Protein AF-B6BP03-F1 (afdb_monomer_lite)

pLDDT: mean 77.78, std 18.95, range [32.84, 97.81]

Foldseek 3Di:
DDDDDPCVDQDFDPCLVPDPLDDPVLRVVLSVQVVQQDPQAHQDQLVNVCVVVVHDSVVSVVSVVSCVVVQQKDKDFDADPPDPHTPTIGIHGRDDPPCPPPPDDDDDDDDDPDDPPDDDDDDDDDPLDDLVRVLVVCCVVFAQHWDFFQCLPVDRGFTWHQYPVRFIATPVVRDTDDPVSVVVVSVRVSVVVVD

Structure (mmCIF, N/CA/C/O backbone):
data_AF-B6BP03-F1
#
_entry.id   AF-B6BP03-F1
#
loop_
_atom_site.group_PDB
_atom_site.id
_atom_site.type_symbol
_atom_site.label_atom_id
_atom_site.label_alt_id
_atom_site.label_comp_id
_atom_site.label_asym_id
_atom_site.label_entity_id
_atom_site.label_seq_id
_atom_site.pdbx_PDB_ins_code
_atom_site.Cartn_x
_atom_site.Cartn_y
_atom_site.Cartn_z
_atom_site.occupancy
_atom_site.B_iso_or_equiv
_atom_site.auth_seq_id
_atom_site.auth_comp_id
_atom_site.auth_asym_id
_atom_site.auth_atom_id
_atom_site.pdbx_PDB_model_num
ATOM 1 N N . MET A 1 1 ? -22.910 -25.644 1.316 1.00 50.34 1 MET A N 1
ATOM 2 C CA . MET A 1 1 ? -23.662 -25.100 0.168 1.00 50.34 1 MET A CA 1
ATOM 3 C C . MET A 1 1 ? -22.965 -23.833 -0.288 1.00 50.34 1 MET A C 1
ATOM 5 O O . MET A 1 1 ? -22.984 -22.873 0.465 1.00 50.34 1 MET A O 1
ATOM 9 N N . ASP A 1 2 ? -22.317 -23.876 -1.451 1.00 50.56 2 ASP A N 1
ATOM 10 C CA . ASP A 1 2 ? -22.204 -22.764 -2.412 1.00 50.56 2 ASP A CA 1
ATOM 11 C C . ASP A 1 2 ? -21.674 -23.389 -3.719 1.00 50.56 2 ASP A C 1
ATOM 13 O O . ASP A 1 2 ? -20.527 -23.818 -3.781 1.00 50.56 2 ASP A O 1
ATOM 17 N N . LYS A 1 3 ? -22.570 -23.907 -4.569 1.00 55.28 3 LYS A N 1
ATOM 18 C CA . LYS A 1 3 ? -23.056 -23.248 -5.796 1.00 55.28 3 LYS A CA 1
ATOM 19 C C . LYS A 1 3 ? -21.905 -22.762 -6.681 1.00 55.28 3 LYS A C 1
ATOM 21 O O . LYS A 1 3 ? -21.480 -21.621 -6.580 1.00 55.28 3 LYS A O 1
ATOM 26 N N . ASP A 1 4 ? -21.427 -23.687 -7.512 1.00 60.91 4 ASP A N 1
ATOM 27 C CA . ASP A 1 4 ? -20.836 -23.480 -8.842 1.00 60.91 4 ASP A CA 1
ATOM 28 C C . ASP A 1 4 ? -20.083 -22.148 -9.047 1.00 60.91 4 ASP A C 1
ATOM 30 O O . ASP A 1 4 ? -20.422 -21.330 -9.902 1.00 60.91 4 ASP A O 1
ATOM 34 N N . ARG A 1 5 ? -19.062 -21.889 -8.218 1.00 54.56 5 ARG A N 1
ATOM 35 C CA . ARG A 1 5 ? -18.185 -20.726 -8.393 1.00 54.56 5 ARG A CA 1
ATOM 36 C C . ARG A 1 5 ? -17.141 -21.053 -9.454 1.00 54.56 5 ARG A C 1
ATOM 38 O O . ARG A 1 5 ? -16.160 -21.737 -9.165 1.00 54.56 5 ARG A O 1
ATOM 45 N N . ARG A 1 6 ? -17.316 -20.529 -10.667 1.00 61.09 6 ARG A N 1
ATOM 46 C CA . ARG A 1 6 ? -16.242 -20.506 -11.669 1.00 61.09 6 ARG A CA 1
ATOM 47 C C . ARG A 1 6 ? -15.220 -19.448 -11.250 1.00 61.09 6 ARG A C 1
ATOM 49 O O . ARG A 1 6 ? -15.406 -18.258 -11.479 1.00 61.09 6 ARG A O 1
ATOM 56 N N . PHE A 1 7 ? -14.170 -19.864 -10.544 1.00 60.69 7 PHE A N 1
ATOM 57 C CA . PHE A 1 7 ? -13.033 -18.997 -10.228 1.00 60.69 7 PHE A CA 1
ATOM 58 C C . PHE A 1 7 ? -12.182 -18.808 -11.490 1.00 60.69 7 PHE A C 1
ATOM 60 O O . PHE A 1 7 ? -11.273 -19.585 -11.757 1.00 60.69 7 PHE A O 1
ATOM 67 N N . GLU A 1 8 ? -12.497 -17.783 -12.278 1.00 69.56 8 GLU A N 1
ATOM 68 C CA . GLU A 1 8 ? -11.871 -17.524 -13.586 1.00 69.56 8 GLU A CA 1
ATOM 69 C C . GLU A 1 8 ? -10.552 -16.726 -13.496 1.00 69.56 8 GLU A C 1
ATOM 71 O O . GLU A 1 8 ? -9.884 -16.502 -14.503 1.00 69.56 8 GLU A O 1
ATOM 76 N N . GLY A 1 9 ? -10.127 -16.343 -12.286 1.00 76.38 9 GLY A N 1
ATOM 77 C CA . GLY A 1 9 ? -8.817 -15.742 -12.027 1.00 76.38 9 GLY A CA 1
ATOM 78 C C . GLY A 1 9 ? -8.839 -14.663 -10.945 1.00 76.38 9 GLY A C 1
ATOM 79 O O . GLY A 1 9 ? -9.894 -14.213 -10.504 1.00 76.38 9 GLY A O 1
ATOM 80 N N . ILE A 1 10 ? -7.646 -14.242 -10.516 1.00 81.88 10 ILE A N 1
ATOM 81 C CA . ILE A 1 10 ? -7.451 -13.110 -9.602 1.00 81.88 10 ILE A CA 1
ATOM 82 C C . ILE A 1 10 ? -6.811 -11.977 -10.400 1.00 81.88 10 ILE A C 1
ATOM 84 O O . ILE A 1 10 ? -5.702 -12.126 -10.913 1.00 81.88 10 ILE A O 1
ATOM 88 N N . TRP A 1 11 ? -7.495 -10.837 -10.494 1.00 83.38 11 TRP A N 1
ATOM 89 C CA . TRP A 1 11 ? -6.925 -9.646 -11.117 1.00 83.38 11 TRP A CA 1
ATOM 90 C C . TRP A 1 11 ? -5.987 -8.933 -10.138 1.00 83.38 11 TRP A C 1
ATOM 92 O O . TRP A 1 11 ? -6.405 -8.496 -9.064 1.00 83.38 11 TRP A O 1
ATOM 102 N N . ILE A 1 12 ? -4.713 -8.809 -10.516 1.00 87.38 12 ILE A N 1
ATOM 103 C CA . ILE A 1 12 ? -3.680 -8.127 -9.730 1.00 87.38 12 ILE A CA 1
ATOM 104 C C . ILE A 1 12 ? -3.097 -6.996 -10.584 1.00 87.38 12 ILE A C 1
ATOM 106 O O . ILE A 1 12 ? -2.639 -7.271 -11.695 1.00 87.38 12 ILE A O 1
ATOM 110 N N . PRO A 1 13 ? -3.073 -5.737 -10.101 1.00 84.75 13 PRO A N 1
ATOM 111 C CA . PRO A 1 13 ? -2.452 -4.642 -10.839 1.00 84.75 13 PRO A CA 1
ATOM 112 C C . PRO A 1 13 ? -0.989 -4.950 -11.173 1.00 84.75 13 PRO A C 1
ATOM 114 O O . PRO A 1 13 ? -0.258 -5.478 -10.329 1.00 84.75 13 PRO A O 1
ATOM 117 N N . LYS A 1 14 ? -0.545 -4.578 -12.378 1.00 85.94 14 LYS A N 1
ATOM 118 C CA . LYS A 1 14 ? 0.815 -4.840 -12.876 1.00 85.94 14 LYS A CA 1
ATOM 119 C C . LYS A 1 14 ? 1.887 -4.346 -11.906 1.00 85.94 14 LYS A C 1
ATOM 121 O O . LYS A 1 14 ? 2.870 -5.039 -11.670 1.00 85.94 14 LYS A O 1
ATOM 126 N N . GLU A 1 15 ? 1.690 -3.170 -11.327 1.00 85.44 15 GLU A N 1
ATOM 127 C CA . GLU A 1 15 ? 2.637 -2.541 -10.410 1.00 85.44 15 GLU A CA 1
ATOM 128 C C . GLU A 1 15 ? 2.772 -3.332 -9.106 1.00 85.44 15 GLU A C 1
ATOM 130 O O . GLU A 1 15 ? 3.860 -3.425 -8.550 1.00 85.44 15 GLU A O 1
ATOM 135 N N . ILE A 1 16 ? 1.683 -3.949 -8.640 1.00 90.44 16 ILE A N 1
ATOM 136 C CA . ILE A 1 16 ? 1.697 -4.838 -7.475 1.00 90.44 16 ILE A CA 1
ATOM 137 C C . ILE A 1 16 ? 2.363 -6.160 -7.845 1.00 90.44 16 ILE A C 1
ATOM 139 O O . ILE A 1 16 ? 3.226 -6.642 -7.114 1.00 90.44 16 ILE A O 1
ATOM 14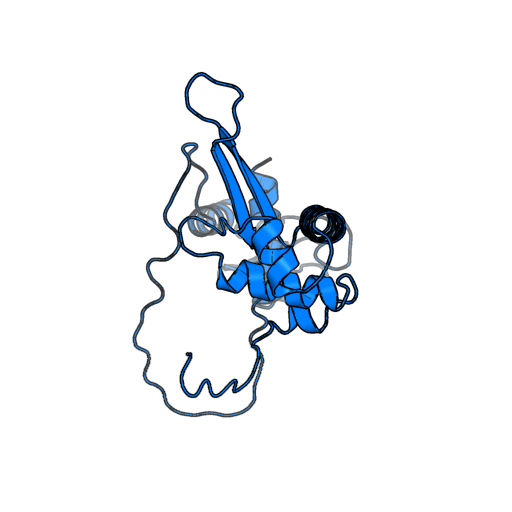3 N N . TRP A 1 17 ? 1.993 -6.736 -8.991 1.00 92.12 17 TRP A N 1
ATOM 144 C CA . TRP A 1 17 ? 2.516 -8.019 -9.450 1.00 92.12 17 TRP A CA 1
ATOM 145 C C . TRP A 1 17 ? 4.032 -7.987 -9.664 1.00 92.12 17 TRP A C 1
ATOM 147 O O . TRP A 1 17 ? 4.741 -8.877 -9.196 1.00 92.12 17 TRP A O 1
ATOM 157 N N . LEU A 1 18 ? 4.534 -6.931 -10.303 1.00 87.81 18 LEU A N 1
ATOM 158 C CA . LEU A 1 18 ? 5.950 -6.755 -10.630 1.00 87.81 18 LEU A CA 1
ATOM 159 C C . LEU A 1 18 ? 6.762 -6.073 -9.520 1.00 87.81 18 LEU A C 1
ATOM 161 O O . LEU A 1 18 ? 7.973 -5.939 -9.662 1.00 87.81 18 LEU A O 1
ATOM 165 N N . SER A 1 19 ? 6.135 -5.644 -8.419 1.00 88.19 19 SER A N 1
ATOM 166 C CA . SER A 1 19 ? 6.867 -5.025 -7.310 1.00 88.19 19 SER A CA 1
ATOM 167 C C . SER A 1 19 ? 7.851 -6.016 -6.683 1.00 88.19 19 SER A C 1
ATOM 169 O O . SER A 1 19 ? 7.461 -7.107 -6.254 1.00 88.19 19 SER A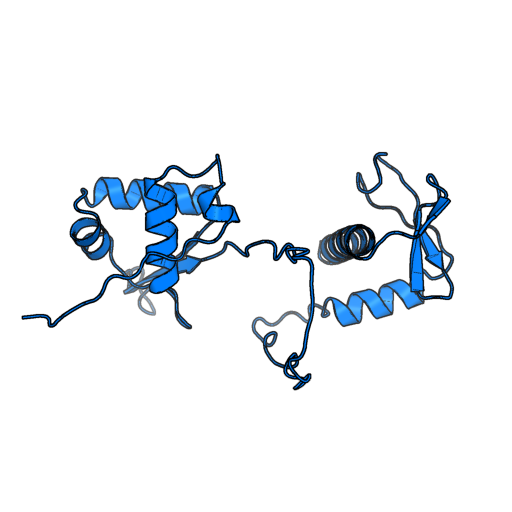 O 1
ATOM 171 N N . ASN A 1 20 ? 9.118 -5.603 -6.599 1.00 91.94 20 ASN A N 1
ATOM 172 C CA . ASN A 1 20 ? 10.173 -6.308 -5.865 1.00 91.94 20 ASN A CA 1
ATOM 173 C C . ASN A 1 20 ? 10.169 -5.958 -4.366 1.00 91.94 20 ASN A C 1
ATOM 175 O O . ASN A 1 20 ? 10.814 -6.636 -3.573 1.00 91.94 20 ASN A O 1
ATOM 179 N N . GLU A 1 21 ? 9.437 -4.915 -3.963 1.00 92.44 21 GLU A N 1
ATOM 180 C CA . GLU A 1 21 ? 9.304 -4.514 -2.557 1.00 92.44 21 GLU A CA 1
ATOM 181 C C . GLU A 1 21 ? 8.283 -5.375 -1.812 1.00 92.44 21 GLU A C 1
ATOM 183 O O . GLU A 1 21 ? 8.326 -5.479 -0.585 1.00 92.44 21 GLU A O 1
ATOM 188 N N . LEU A 1 22 ? 7.333 -5.968 -2.539 1.00 93.12 22 LEU A N 1
ATOM 189 C CA . LEU A 1 22 ? 6.280 -6.802 -1.979 1.00 93.12 22 LEU A CA 1
ATOM 190 C C . LEU A 1 22 ? 6.621 -8.283 -2.117 1.00 93.12 22 LEU A C 1
ATOM 192 O O . LEU A 1 22 ? 6.899 -8.792 -3.201 1.00 93.12 22 LEU A O 1
ATOM 196 N N . THR A 1 23 ? 6.488 -9.007 -1.016 1.00 95.00 23 THR A N 1
ATOM 197 C CA . THR A 1 23 ? 6.430 -10.468 -1.027 1.00 95.00 23 THR A CA 1
ATOM 198 C C . THR A 1 23 ? 5.142 -10.942 -1.699 1.00 95.00 23 THR A C 1
ATOM 200 O O . THR A 1 23 ? 4.127 -10.243 -1.703 1.00 95.00 23 THR A O 1
ATOM 203 N N . THR A 1 24 ? 5.129 -12.172 -2.213 1.00 93.62 24 THR A N 1
ATOM 204 C CA . THR A 1 24 ? 3.919 -12.774 -2.800 1.00 93.62 24 THR A CA 1
ATOM 205 C C . THR A 1 24 ? 2.729 -12.741 -1.836 1.00 93.62 24 THR A C 1
ATOM 207 O O . THR A 1 24 ? 1.615 -12.433 -2.251 1.00 93.62 24 THR A O 1
ATOM 210 N N . GLN A 1 25 ? 2.969 -12.980 -0.540 1.00 93.94 25 GLN A N 1
ATOM 211 C CA . GLN A 1 25 ? 1.933 -12.904 0.494 1.00 93.94 25 GLN A CA 1
ATOM 212 C C . GLN A 1 25 ? 1.374 -11.481 0.644 1.00 93.94 25 GLN A C 1
ATOM 214 O O . GLN A 1 25 ? 0.167 -11.304 0.757 1.00 93.94 25 GLN A O 1
ATOM 219 N N . GLU A 1 26 ? 2.219 -10.454 0.607 1.00 96.19 26 GLU A N 1
ATOM 220 C CA . GLU A 1 26 ? 1.758 -9.064 0.659 1.00 96.19 26 GLU A CA 1
ATOM 221 C C . GLU A 1 26 ? 0.963 -8.667 -0.589 1.00 96.19 26 GLU A C 1
ATOM 223 O O . GLU A 1 26 ? -0.029 -7.954 -0.463 1.00 96.19 26 GLU A O 1
ATOM 228 N N . LYS A 1 27 ? 1.341 -9.165 -1.775 1.00 94.88 27 LYS A N 1
ATOM 229 C CA . LYS A 1 27 ? 0.614 -8.914 -3.032 1.00 94.88 27 LYS A CA 1
ATOM 230 C C . LYS A 1 27 ? -0.821 -9.435 -2.962 1.00 94.88 27 LYS A C 1
ATOM 232 O O . LYS A 1 27 ? -1.754 -8.698 -3.268 1.00 94.88 27 LYS A O 1
ATOM 237 N N . ILE A 1 28 ? -1.013 -10.675 -2.510 1.00 94.94 28 ILE A N 1
ATOM 238 C CA . ILE A 1 28 ? -2.359 -11.257 -2.372 1.00 94.94 28 ILE A CA 1
ATOM 239 C C . ILE A 1 28 ? -3.158 -10.599 -1.238 1.00 94.94 28 ILE A C 1
ATOM 241 O O . ILE A 1 28 ? -4.351 -10.362 -1.399 1.00 94.94 28 ILE A O 1
ATOM 245 N N . PHE A 1 29 ? -2.510 -10.221 -0.128 1.00 95.94 29 PHE A N 1
ATOM 246 C CA . PHE A 1 29 ? -3.155 -9.452 0.941 1.00 95.94 29 PHE A CA 1
ATOM 247 C C . PHE A 1 29 ? -3.640 -8.098 0.446 1.00 95.94 29 PHE A C 1
ATOM 249 O O . PHE A 1 29 ? -4.749 -7.687 0.766 1.00 95.94 29 PHE A O 1
ATOM 256 N N . PHE A 1 30 ? -2.816 -7.405 -0.336 1.00 94.38 30 PHE A N 1
ATOM 257 C CA . PHE A 1 30 ? -3.187 -6.136 -0.935 1.00 94.38 30 PHE A CA 1
ATOM 258 C C . PHE A 1 30 ? -4.423 -6.283 -1.825 1.00 94.38 30 PHE A C 1
ATOM 260 O O . PHE A 1 30 ? -5.343 -5.481 -1.712 1.00 94.38 30 PHE A O 1
ATOM 267 N N . VAL A 1 31 ? -4.459 -7.308 -2.681 1.00 92.69 31 VAL A N 1
ATOM 268 C CA . VAL A 1 31 ? -5.590 -7.567 -3.585 1.00 92.69 31 VAL A CA 1
ATOM 269 C C . VAL A 1 31 ? -6.868 -7.849 -2.801 1.00 92.69 31 VAL A C 1
ATOM 271 O O . VAL A 1 31 ? -7.909 -7.290 -3.131 1.00 92.69 31 VAL A O 1
ATOM 274 N N . GLU A 1 32 ? -6.782 -8.634 -1.730 1.00 93.06 32 GLU A N 1
ATOM 275 C CA . GLU A 1 32 ? -7.939 -8.926 -0.883 1.00 93.06 32 GLU A CA 1
ATOM 276 C C . GLU A 1 32 ? -8.390 -7.711 -0.061 1.00 93.06 32 GLU A C 1
ATOM 278 O O . GLU A 1 32 ? -9.574 -7.432 0.074 1.00 93.06 32 GLU A O 1
ATOM 283 N N . ILE A 1 33 ? -7.459 -6.908 0.458 1.00 92.38 33 ILE A N 1
ATOM 284 C CA . ILE A 1 33 ? -7.819 -5.641 1.106 1.00 92.38 33 ILE A CA 1
ATOM 285 C C . ILE A 1 33 ? -8.489 -4.715 0.090 1.00 92.38 33 ILE A C 1
ATOM 287 O O . ILE A 1 33 ? -9.491 -4.096 0.423 1.00 92.38 33 ILE A O 1
ATOM 291 N N . LYS A 1 34 ? -7.976 -4.647 -1.144 1.00 89.75 34 LYS A N 1
ATOM 292 C CA . LYS A 1 34 ? -8.524 -3.831 -2.232 1.00 89.75 34 LYS A CA 1
ATOM 293 C C . LYS A 1 34 ? -9.919 -4.285 -2.664 1.00 89.75 34 LYS A C 1
ATOM 295 O O . LYS A 1 34 ? -10.733 -3.430 -2.988 1.00 89.75 34 LYS A O 1
ATOM 300 N N . SER A 1 35 ? -10.202 -5.589 -2.682 1.00 88.12 35 SER A N 1
ATOM 301 C CA . SER A 1 35 ? -11.537 -6.111 -3.015 1.00 88.12 35 SER A CA 1
ATOM 302 C C . SER A 1 35 ? -12.576 -5.747 -1.945 1.00 88.12 35 SER A C 1
ATOM 304 O O . SER A 1 35 ? -13.747 -5.543 -2.264 1.00 88.12 35 SER A O 1
ATOM 306 N N . LEU A 1 36 ? -12.135 -5.607 -0.691 1.00 88.31 36 LEU A N 1
ATOM 307 C CA . LEU A 1 36 ? -12.958 -5.232 0.462 1.00 88.31 36 LEU A CA 1
ATOM 308 C C . LEU A 1 36 ? -12.975 -3.717 0.749 1.00 88.31 36 LEU A C 1
ATOM 310 O O . LEU A 1 36 ? -13.805 -3.252 1.532 1.00 88.31 36 LEU A O 1
ATOM 314 N N . ASP A 1 37 ? -12.062 -2.948 0.156 1.00 85.00 37 ASP A N 1
ATOM 315 C CA . ASP A 1 37 ? -11.947 -1.491 0.283 1.00 85.00 37 ASP A CA 1
ATOM 316 C C . ASP A 1 37 ? -12.943 -0.805 -0.660 1.00 85.00 37 ASP A C 1
ATOM 318 O O . ASP A 1 37 ? -12.681 -0.582 -1.842 1.00 85.00 37 ASP A O 1
ATOM 322 N N . ASN A 1 38 ? -14.131 -0.519 -0.127 1.00 80.75 38 ASN A N 1
ATOM 323 C CA . ASN A 1 38 ? -15.207 0.176 -0.829 1.00 80.75 38 ASN A CA 1
ATOM 324 C C . ASN A 1 38 ? -15.236 1.675 -0.451 1.00 80.75 38 ASN A C 1
ATOM 326 O O . ASN A 1 38 ? -14.209 2.259 -0.118 1.00 80.75 38 ASN A O 1
ATOM 330 N N . LYS A 1 39 ? -16.403 2.332 -0.505 1.00 80.25 39 LYS A N 1
ATOM 331 C CA . LYS A 1 39 ? -16.537 3.765 -0.176 1.00 80.25 39 LYS A CA 1
ATOM 332 C C . LYS A 1 39 ? -16.107 4.114 1.254 1.00 80.25 39 LYS A C 1
ATOM 334 O O . LYS A 1 39 ? -15.538 5.182 1.455 1.00 80.25 39 LYS A O 1
ATOM 339 N N . ASP A 1 40 ? -16.360 3.227 2.214 1.00 79.75 40 ASP A N 1
ATOM 340 C CA . ASP A 1 40 ? -16.110 3.489 3.638 1.00 79.75 40 ASP A CA 1
ATOM 341 C C . ASP A 1 40 ? -14.848 2.788 4.164 1.00 79.75 40 ASP A C 1
ATOM 343 O O . ASP A 1 40 ? -14.505 2.906 5.343 1.00 79.75 40 ASP A O 1
ATOM 347 N N . GLY A 1 41 ? -14.145 2.071 3.288 1.00 88.31 41 GLY A N 1
ATOM 348 C CA . GLY A 1 41 ? -12.964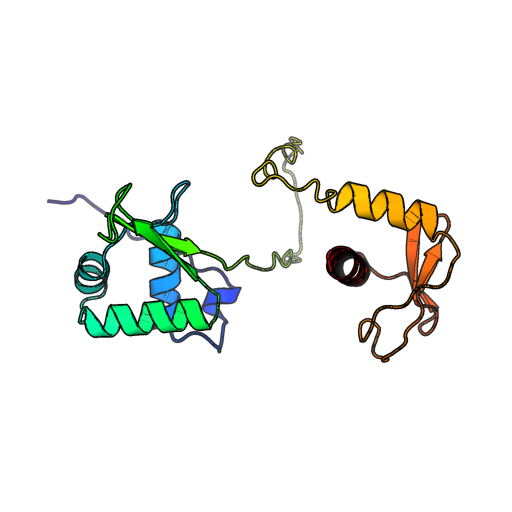 1.292 3.614 1.00 88.31 41 GLY A CA 1
ATOM 349 C C . GLY A 1 41 ? -13.223 -0.166 3.977 1.00 88.31 41 GLY A C 1
ATOM 350 O O . GLY A 1 41 ? -14.352 -0.624 4.142 1.00 88.31 41 GLY A O 1
ATOM 351 N N . CYS A 1 42 ? -12.134 -0.911 4.128 1.00 89.50 42 CYS A N 1
ATOM 352 C CA . CYS A 1 42 ? -12.154 -2.306 4.538 1.00 89.50 42 CYS A CA 1
ATOM 353 C C . CYS A 1 42 ? -12.207 -2.425 6.072 1.00 89.50 42 CYS A C 1
ATOM 355 O O . CYS A 1 42 ? -11.290 -2.009 6.786 1.00 89.50 42 CYS A O 1
ATOM 357 N N . PHE A 1 43 ? -13.273 -3.046 6.586 1.00 92.44 43 PHE A N 1
ATOM 358 C CA . PHE A 1 43 ? -13.476 -3.301 8.022 1.00 92.44 43 PHE A CA 1
ATOM 359 C C . PHE A 1 43 ? -13.090 -4.720 8.456 1.00 92.44 43 PHE A C 1
ATOM 361 O O . PHE A 1 43 ? -13.347 -5.113 9.597 1.00 92.44 43 PHE A O 1
ATOM 368 N N . ALA A 1 44 ? -12.492 -5.510 7.562 1.00 91.88 44 ALA A N 1
ATOM 369 C CA . ALA A 1 44 ? -12.138 -6.887 7.861 1.00 91.88 44 ALA A CA 1
ATOM 370 C C . ALA A 1 44 ? -11.162 -6.973 9.047 1.00 91.88 44 ALA A C 1
ATOM 372 O O . ALA A 1 44 ? -10.165 -6.241 9.158 1.00 91.88 44 ALA A O 1
ATOM 373 N N . SER A 1 45 ? -11.474 -7.885 9.966 1.00 93.38 45 SER A N 1
ATOM 374 C CA . SER A 1 45 ? -10.675 -8.124 11.162 1.00 93.38 45 SER A CA 1
ATOM 375 C C . SER A 1 45 ? -9.466 -9.003 10.848 1.00 93.38 45 SER A C 1
ATOM 377 O O . SER A 1 45 ? -9.430 -9.721 9.849 1.00 93.38 45 SER A O 1
ATOM 379 N N . ASN A 1 46 ? -8.486 -9.034 11.751 1.00 94.81 46 ASN A N 1
ATOM 380 C CA . ASN A 1 46 ? -7.377 -9.977 11.606 1.00 94.81 46 ASN A CA 1
ATOM 381 C C . ASN A 1 46 ? -7.840 -11.440 11.698 1.00 94.81 46 ASN A C 1
ATOM 383 O O . ASN A 1 46 ? -7.145 -12.314 11.196 1.00 94.81 46 ASN A O 1
ATOM 387 N N . GLY A 1 47 ? -8.996 -11.707 12.322 1.00 95.69 47 GLY A N 1
ATOM 388 C CA . GLY A 1 47 ? -9.616 -13.033 12.321 1.00 95.69 47 GLY A CA 1
ATOM 389 C C . GLY A 1 47 ? -10.077 -13.438 10.927 1.00 95.69 47 GLY A C 1
ATOM 390 O O . GLY A 1 47 ? -9.687 -14.496 10.459 1.00 95.69 47 GLY A O 1
ATOM 391 N N . TYR A 1 48 ? -10.779 -12.543 10.227 1.00 96.38 48 TYR A N 1
ATOM 392 C CA . TYR A 1 48 ? -11.192 -12.778 8.844 1.00 96.38 48 TYR A CA 1
ATOM 393 C C . TYR A 1 48 ? -10.001 -13.144 7.945 1.00 96.38 48 TYR A C 1
ATOM 395 O O . TYR A 1 48 ? -10.011 -14.183 7.292 1.00 96.38 48 TYR A O 1
ATOM 403 N N . PHE A 1 49 ? -8.936 -12.335 7.959 1.00 96.31 49 PHE A N 1
ATOM 404 C CA . PHE A 1 49 ? -7.752 -12.602 7.136 1.00 96.31 49 PHE A CA 1
ATOM 405 C C . PHE A 1 49 ? -7.001 -13.867 7.565 1.00 96.31 49 PHE A C 1
ATOM 407 O O . PHE A 1 49 ? -6.451 -14.565 6.718 1.00 96.31 49 PHE A O 1
ATOM 414 N N . ALA A 1 50 ? -6.969 -14.174 8.864 1.00 97.25 50 ALA A N 1
ATOM 415 C CA . ALA A 1 50 ? -6.367 -15.405 9.368 1.00 97.25 50 ALA A CA 1
ATOM 416 C C . ALA A 1 50 ? -7.111 -16.635 8.831 1.00 97.25 50 ALA A C 1
ATOM 418 O O . ALA A 1 50 ? -6.480 -17.569 8.339 1.00 97.25 50 ALA A O 1
ATOM 419 N N . ASP A 1 51 ? -8.443 -16.595 8.854 1.00 96.50 51 ASP A N 1
ATOM 420 C CA . ASP A 1 51 ? -9.294 -17.676 8.367 1.00 96.50 51 ASP A CA 1
ATOM 421 C C . ASP A 1 51 ? -9.256 -17.797 6.841 1.00 96.50 51 ASP A C 1
ATOM 423 O O . ASP A 1 51 ? -9.294 -18.915 6.323 1.00 96.50 51 ASP A O 1
ATOM 427 N N . PHE A 1 52 ? -9.149 -16.674 6.126 1.00 94.12 52 PHE A N 1
ATOM 428 C CA . PHE A 1 52 ? -9.060 -16.633 4.667 1.00 94.12 52 PHE A CA 1
ATOM 429 C C . PHE A 1 52 ? -7.712 -17.160 4.161 1.00 94.12 52 PHE A C 1
ATOM 431 O O . PHE A 1 52 ? -7.668 -18.104 3.377 1.00 94.12 52 PHE A O 1
ATOM 438 N N . PHE A 1 53 ? -6.601 -16.607 4.659 1.00 94.44 53 PHE A N 1
ATOM 439 C CA . PHE A 1 53 ? -5.250 -16.979 4.226 1.00 94.44 53 PHE A CA 1
ATOM 440 C C . PHE A 1 53 ? -4.678 -18.202 4.952 1.00 94.44 53 PHE A C 1
ATOM 442 O O . PHE A 1 53 ? -3.573 -18.631 4.628 1.00 94.44 53 PHE A O 1
ATOM 449 N N . LYS A 1 54 ? -5.401 -18.750 5.937 1.00 96.44 54 LYS A N 1
ATOM 450 C CA . LYS A 1 54 ? -4.972 -19.886 6.772 1.00 96.44 54 LYS A CA 1
ATOM 451 C C . LYS A 1 54 ? -3.626 -19.642 7.466 1.00 96.44 54 LYS A C 1
ATOM 453 O O . LYS A 1 54 ? -2.761 -20.511 7.510 1.00 96.44 54 LYS A O 1
ATOM 458 N N . ILE A 1 55 ? -3.458 -18.450 8.041 1.00 96.25 55 ILE A N 1
ATOM 459 C CA . ILE A 1 55 ? -2.267 -18.059 8.813 1.00 96.25 55 ILE A CA 1
ATOM 460 C C . ILE A 1 55 ? -2.661 -17.511 10.186 1.00 96.25 55 ILE A C 1
ATOM 462 O O . ILE A 1 55 ? -3.803 -17.126 10.411 1.00 96.25 55 ILE A O 1
ATOM 466 N N . SER A 1 56 ? -1.714 -17.431 11.122 1.00 97.50 56 SER A N 1
ATOM 467 C CA . SER A 1 56 ? -2.003 -16.903 12.459 1.00 97.50 56 SER A CA 1
ATOM 468 C C . SER A 1 56 ? -2.385 -15.416 12.432 1.00 97.50 56 SER A C 1
ATOM 470 O O . SER A 1 56 ? -1.862 -14.634 11.634 1.00 97.50 56 SER A O 1
ATOM 472 N N . LYS A 1 57 ? -3.232 -14.985 13.378 1.00 96.81 57 LYS A N 1
ATOM 473 C CA . LYS A 1 57 ? -3.576 -13.560 13.570 1.00 96.81 57 LYS A CA 1
ATOM 474 C C . LYS A 1 57 ? -2.333 -12.687 13.779 1.00 96.81 57 LYS A C 1
ATOM 476 O O . LYS A 1 57 ? -2.300 -11.550 13.320 1.00 96.81 57 LYS A O 1
ATOM 481 N N . THR A 1 58 ? -1.296 -13.223 14.425 1.00 97.31 58 THR A N 1
ATOM 482 C CA . THR A 1 58 ? -0.000 -12.548 14.585 1.00 97.31 58 THR A CA 1
ATOM 483 C C . THR A 1 58 ? 0.665 -12.302 13.235 1.00 97.31 58 THR A C 1
ATOM 485 O O . THR A 1 58 ? 1.106 -11.187 12.963 1.00 97.31 58 THR A O 1
ATOM 488 N N . ARG A 1 59 ? 0.693 -13.311 12.353 1.00 96.50 59 ARG A N 1
ATOM 489 C CA . ARG A 1 59 ? 1.250 -13.153 11.007 1.00 96.50 59 ARG A CA 1
ATOM 490 C C . ARG A 1 59 ? 0.445 -12.149 10.184 1.00 96.50 59 ARG A C 1
ATOM 492 O O . ARG A 1 59 ? 1.056 -11.308 9.535 1.00 96.50 59 ARG A O 1
ATOM 499 N N . VAL A 1 60 ? -0.887 -12.177 10.269 1.00 97.81 60 VAL A N 1
ATOM 500 C CA . VAL A 1 60 ? -1.759 -11.160 9.653 1.00 97.81 60 VAL A CA 1
ATOM 501 C C . VAL A 1 60 ? -1.353 -9.751 10.090 1.00 97.81 60 VAL A C 1
ATOM 503 O O . VAL A 1 60 ? -1.140 -8.887 9.243 1.00 97.81 60 VAL A O 1
ATOM 506 N N . SER A 1 61 ? -1.195 -9.520 11.399 1.00 95.75 61 SER A N 1
ATOM 507 C CA . SER A 1 61 ? -0.771 -8.219 11.929 1.00 95.75 61 SER A CA 1
ATOM 508 C C . SER A 1 61 ? 0.566 -7.763 11.341 1.00 95.75 61 SER A C 1
ATOM 510 O O . SER A 1 61 ? 0.701 -6.597 10.980 1.00 95.75 61 SER A O 1
ATOM 512 N N . LEU A 1 62 ? 1.538 -8.673 11.211 1.00 97.44 62 LEU A N 1
ATOM 513 C CA . LEU A 1 62 ? 2.850 -8.368 10.632 1.00 97.44 62 LEU A CA 1
ATOM 514 C C . LEU A 1 62 ? 2.761 -8.008 9.143 1.00 97.44 62 LEU A C 1
ATOM 516 O O . LEU A 1 62 ? 3.380 -7.035 8.722 1.00 97.44 62 LEU A O 1
ATOM 520 N N . VAL A 1 63 ? 1.971 -8.747 8.359 1.00 97.50 63 VAL A N 1
ATOM 521 C CA . VAL A 1 63 ? 1.778 -8.469 6.924 1.00 97.50 63 VAL A CA 1
ATOM 522 C C . VAL A 1 63 ? 1.103 -7.111 6.721 1.00 97.50 63 VAL A C 1
ATOM 524 O O . VAL A 1 63 ? 1.576 -6.296 5.934 1.00 97.50 63 VAL A O 1
ATOM 527 N N . ILE A 1 64 ? 0.039 -6.825 7.478 1.00 96.06 64 ILE A N 1
ATOM 528 C CA . ILE A 1 64 ? -0.658 -5.532 7.427 1.00 96.06 64 ILE A CA 1
ATOM 529 C C . ILE A 1 64 ? 0.281 -4.392 7.832 1.00 96.06 64 ILE A C 1
ATOM 531 O O . ILE A 1 64 ? 0.309 -3.364 7.162 1.00 96.06 64 ILE A O 1
ATOM 535 N N . LYS A 1 65 ? 1.064 -4.568 8.904 1.00 94.75 65 LYS A N 1
ATOM 536 C CA . LYS A 1 65 ? 2.048 -3.573 9.347 1.00 94.75 65 LYS A CA 1
ATOM 537 C C . LYS A 1 65 ? 3.061 -3.269 8.240 1.00 94.75 65 LYS A C 1
ATOM 539 O O . LYS A 1 65 ? 3.268 -2.104 7.922 1.00 94.75 65 LYS A O 1
ATOM 544 N N . SER A 1 66 ? 3.612 -4.305 7.612 1.00 95.31 66 SER A N 1
ATOM 545 C CA . SER A 1 66 ? 4.567 -4.158 6.511 1.00 95.31 66 SER A CA 1
ATOM 546 C C . SER A 1 66 ? 3.960 -3.411 5.312 1.00 95.31 66 SER A C 1
ATOM 548 O O . SER A 1 66 ? 4.572 -2.490 4.774 1.00 95.31 66 SER A O 1
ATOM 550 N N . LEU A 1 67 ? 2.710 -3.714 4.937 1.00 94.94 67 LEU A N 1
ATOM 551 C CA . LEU A 1 67 ? 1.994 -2.989 3.876 1.00 94.94 67 LEU A CA 1
ATOM 552 C C . LEU A 1 67 ? 1.767 -1.501 4.202 1.00 94.94 67 LEU A C 1
ATOM 554 O O . LEU A 1 67 ? 1.801 -0.667 3.293 1.00 94.94 67 LEU A O 1
ATOM 558 N N . ILE A 1 68 ? 1.542 -1.160 5.476 1.00 90.88 68 ILE A N 1
ATOM 559 C CA . ILE A 1 68 ? 1.413 0.230 5.944 1.00 90.88 68 ILE A CA 1
ATOM 560 C C . ILE A 1 68 ? 2.759 0.954 5.867 1.00 90.88 68 ILE A C 1
ATOM 562 O O . ILE A 1 68 ? 2.827 2.065 5.344 1.00 90.88 68 ILE A O 1
ATOM 566 N N . GLU A 1 69 ? 3.835 0.327 6.350 1.00 90.00 69 GLU A N 1
ATOM 567 C CA . GLU A 1 69 ? 5.192 0.894 6.323 1.00 90.00 69 GLU A CA 1
ATOM 568 C C . GLU A 1 69 ? 5.656 1.171 4.888 1.00 90.00 69 GLU A C 1
ATOM 570 O O . GLU A 1 69 ? 6.202 2.237 4.602 1.00 90.00 69 GLU A O 1
ATOM 575 N N . LYS A 1 70 ? 5.326 0.266 3.959 1.00 87.06 70 LYS A N 1
ATOM 576 C CA . LYS A 1 70 ? 5.568 0.414 2.516 1.00 87.06 70 LYS A CA 1
ATOM 577 C C . LYS A 1 70 ? 4.569 1.345 1.812 1.00 87.06 70 LYS A C 1
ATOM 579 O O . LYS A 1 70 ? 4.669 1.558 0.610 1.00 87.06 70 LYS A O 1
ATOM 584 N N . ARG A 1 71 ? 3.604 1.920 2.542 1.00 89.56 71 ARG A N 1
ATOM 585 C CA . ARG A 1 71 ? 2.597 2.886 2.055 1.00 89.56 71 ARG A CA 1
ATOM 586 C C . ARG A 1 71 ? 1.633 2.352 0.986 1.00 89.56 71 ARG A C 1
ATOM 588 O O . ARG A 1 71 ? 0.996 3.144 0.286 1.00 89.56 71 ARG A O 1
ATOM 595 N N . TYR A 1 72 ? 1.455 1.035 0.892 1.00 88.94 72 TYR A N 1
ATOM 596 C CA . TYR A 1 72 ? 0.467 0.433 -0.013 1.00 88.94 72 TYR A CA 1
ATOM 597 C C . TYR A 1 72 ? -0.956 0.518 0.554 1.00 88.94 72 TYR A C 1
ATOM 599 O O . TYR A 1 72 ? -1.919 0.647 -0.207 1.00 88.94 72 TYR A O 1
ATOM 607 N N . ILE A 1 73 ? -1.089 0.505 1.883 1.00 92.94 73 ILE A N 1
ATOM 608 C CA . ILE A 1 73 ? -2.360 0.696 2.589 1.00 92.94 73 ILE A CA 1
ATOM 609 C C . ILE A 1 73 ? -2.210 1.700 3.739 1.00 92.94 73 ILE A C 1
ATOM 611 O O . ILE A 1 73 ? -1.118 1.933 4.256 1.00 92.94 73 ILE A O 1
ATOM 615 N N . LYS A 1 74 ? -3.332 2.252 4.191 1.00 91.25 74 LYS A N 1
ATOM 616 C CA . LYS A 1 74 ? -3.471 3.054 5.408 1.00 91.25 74 LYS A CA 1
ATOM 617 C C . LYS A 1 74 ? -4.397 2.344 6.384 1.00 91.25 74 LYS A C 1
ATOM 619 O O . LYS A 1 74 ? -5.308 1.634 5.970 1.00 91.25 74 LYS A O 1
ATOM 624 N N . SER A 1 75 ? -4.166 2.556 7.676 1.00 91.25 75 SER A N 1
ATOM 625 C CA . SER A 1 75 ? -5.020 2.053 8.751 1.00 91.25 75 SER A CA 1
ATOM 626 C C . SER A 1 75 ? -5.475 3.210 9.627 1.00 91.25 75 SER A C 1
ATOM 628 O O . SER A 1 75 ? -4.644 3.901 10.211 1.00 91.25 75 SER A O 1
ATOM 630 N N . THR A 1 76 ? -6.785 3.368 9.768 1.00 89.44 76 THR A N 1
ATOM 631 C CA . THR A 1 76 ? -7.419 4.373 10.624 1.00 89.44 76 THR A CA 1
ATOM 632 C C . THR A 1 76 ? -8.174 3.669 11.743 1.00 89.44 76 THR A C 1
ATOM 634 O O . THR A 1 76 ? -8.884 2.692 11.507 1.00 89.44 76 THR A O 1
ATOM 637 N N . ILE A 1 77 ? -8.025 4.150 12.975 1.00 88.31 77 ILE A N 1
ATOM 638 C CA . ILE A 1 77 ? -8.773 3.645 14.129 1.00 88.31 77 ILE A CA 1
ATOM 639 C C . ILE A 1 77 ? -9.892 4.635 14.434 1.00 88.31 77 ILE A C 1
ATOM 641 O O . ILE A 1 77 ? -9.640 5.820 14.633 1.00 88.31 77 ILE A O 1
ATOM 645 N N . VAL A 1 78 ? -11.122 4.135 14.475 1.00 84.31 78 VAL A N 1
ATOM 646 C CA . VAL A 1 78 ? -12.301 4.886 14.901 1.00 84.31 78 VAL A CA 1
ATOM 647 C C . VAL A 1 78 ? -12.580 4.520 16.352 1.00 84.31 78 VAL A C 1
ATOM 649 O O . VAL A 1 78 ? -12.714 3.339 16.680 1.00 84.31 78 VAL A O 1
ATOM 652 N N . TYR A 1 79 ? -12.665 5.528 17.214 1.00 86.75 79 TYR A N 1
ATOM 653 C CA . TYR A 1 79 ? -12.982 5.374 18.633 1.00 86.75 79 TYR A CA 1
ATOM 654 C C . TYR A 1 79 ? -14.463 5.644 18.885 1.00 86.75 79 TYR A C 1
ATOM 656 O O . TYR A 1 79 ? -15.100 6.392 18.143 1.00 86.75 79 TYR A O 1
ATOM 664 N N . LYS A 1 80 ? -15.017 5.032 19.931 1.00 85.69 80 LYS A N 1
ATOM 665 C CA . LYS A 1 80 ? -16.368 5.348 20.394 1.00 85.69 80 LYS A CA 1
ATOM 666 C C . LYS A 1 80 ? -16.361 6.738 21.032 1.00 85.69 80 LYS A C 1
ATOM 668 O O . LYS A 1 80 ? -15.484 7.036 21.843 1.00 85.69 80 LYS A O 1
ATOM 673 N N . GLU A 1 81 ? -17.334 7.564 20.659 1.00 85.12 81 GLU A N 1
ATOM 674 C CA . GLU A 1 81 ? -17.439 8.962 21.083 1.00 85.12 81 GLU A CA 1
ATOM 675 C C . GLU A 1 81 ? -17.301 9.121 22.604 1.00 85.12 81 GLU A C 1
ATOM 677 O O . GLU A 1 81 ? -17.865 8.346 23.378 1.00 85.12 81 GLU A O 1
ATOM 682 N N . GLY A 1 82 ? -16.481 10.087 23.027 1.00 85.44 82 GLY A N 1
ATOM 683 C CA . GLY A 1 82 ? -16.211 10.355 24.442 1.00 85.44 82 GLY A CA 1
ATOM 684 C C . GLY A 1 82 ? -15.370 9.295 25.166 1.00 85.44 82 GLY A C 1
ATOM 685 O O . GLY A 1 82 ? -15.182 9.400 26.375 1.00 85.44 82 GLY A O 1
ATOM 686 N N . THR A 1 83 ? -14.838 8.281 24.471 1.00 87.94 83 THR A N 1
ATOM 687 C CA . THR A 1 83 ? -14.044 7.208 25.093 1.00 87.94 83 THR A CA 1
ATOM 688 C C . THR A 1 83 ? -12.757 6.910 24.321 1.00 87.94 83 THR A C 1
ATOM 690 O O . THR A 1 83 ? -12.631 7.205 23.136 1.00 87.94 83 THR A O 1
ATOM 693 N N . LYS A 1 84 ? -11.797 6.246 24.978 1.00 84.88 84 LYS A N 1
ATOM 694 C CA . LYS A 1 84 ? -10.618 5.653 24.315 1.00 84.88 84 LYS A CA 1
ATOM 695 C C . LYS A 1 84 ? -10.883 4.232 23.793 1.00 84.88 84 LYS A C 1
ATOM 697 O O . LYS A 1 84 ? -9.949 3.536 23.400 1.00 84.88 84 LYS A O 1
ATOM 702 N N . GLN A 1 85 ? -12.138 3.774 23.808 1.00 83.56 85 GLN A N 1
ATOM 703 C CA . GLN A 1 85 ? -12.493 2.437 23.345 1.00 83.56 85 GLN A CA 1
ATOM 704 C C . GLN A 1 85 ? -12.482 2.399 21.814 1.00 83.56 85 GLN A C 1
ATOM 706 O O . GLN A 1 85 ? -13.123 3.219 21.156 1.00 83.56 85 GLN A O 1
ATOM 711 N N . ILE A 1 86 ? -11.755 1.438 21.244 1.00 82.00 86 ILE A N 1
ATOM 712 C CA . ILE A 1 86 ? -11.708 1.227 19.795 1.00 82.00 86 ILE A CA 1
ATOM 713 C C . ILE A 1 86 ? -13.063 0.683 19.337 1.00 82.00 86 ILE A C 1
ATOM 715 O O . ILE A 1 86 ? -13.476 -0.391 19.768 1.00 82.00 86 ILE A O 1
ATOM 719 N N . LEU A 1 87 ? -13.738 1.419 18.454 1.00 84.88 87 LEU A N 1
ATOM 720 C CA . LEU A 1 87 ? -14.989 0.997 17.828 1.00 84.88 87 LEU A CA 1
ATOM 721 C C . LEU A 1 87 ? -14.704 0.085 16.634 1.00 84.88 87 LEU A C 1
ATOM 723 O O . LEU A 1 87 ? -15.239 -1.015 16.542 1.00 84.88 87 LEU A O 1
ATOM 727 N N . LYS A 1 88 ? -13.854 0.545 15.711 1.00 85.69 88 LYS A N 1
ATOM 728 C CA . LYS A 1 88 ? -13.456 -0.223 14.527 1.00 85.69 88 LYS A CA 1
ATOM 729 C C . LYS A 1 88 ? -12.125 0.250 13.965 1.00 85.69 88 LYS A C 1
ATOM 731 O O . LYS A 1 88 ? -11.716 1.392 14.160 1.00 85.69 88 LYS A O 1
ATOM 736 N N . ARG A 1 89 ? -11.475 -0.633 13.216 1.00 88.94 89 ARG A N 1
ATOM 737 C CA . ARG A 1 89 ? -10.327 -0.309 12.370 1.00 88.94 89 ARG A CA 1
ATOM 738 C C . ARG A 1 89 ? -10.781 -0.291 10.917 1.00 88.94 89 ARG A C 1
ATOM 740 O O . ARG A 1 89 ? -11.541 -1.165 10.508 1.00 88.94 89 ARG A O 1
ATOM 747 N N . VAL A 1 90 ? -10.285 0.675 10.161 1.00 90.75 90 VAL A N 1
ATOM 748 C CA . VAL A 1 90 ? -10.565 0.856 8.738 1.00 90.75 90 VAL A CA 1
ATOM 749 C C . VAL A 1 90 ? -9.252 0.772 7.981 1.00 90.75 90 VAL A C 1
ATOM 751 O O . VAL A 1 90 ? -8.308 1.489 8.309 1.00 90.75 90 VAL A O 1
ATOM 754 N N . LEU A 1 91 ? -9.179 -0.123 7.003 1.00 89.69 91 LEU A N 1
ATOM 755 C CA . LEU A 1 91 ? -8.074 -0.206 6.060 1.00 89.69 91 LEU A CA 1
ATOM 756 C C . LEU A 1 91 ? -8.472 0.439 4.739 1.00 89.69 91 LEU A C 1
ATOM 758 O O . LEU A 1 91 ? -9.554 0.166 4.234 1.00 89.69 91 LEU A O 1
ATOM 762 N N . ASN A 1 92 ? -7.576 1.229 4.158 1.00 90.38 92 ASN A N 1
ATOM 763 C CA . ASN A 1 92 ? -7.767 1.816 2.836 1.00 90.38 92 ASN A CA 1
ATOM 764 C C . ASN A 1 92 ? -6.535 1.587 1.976 1.00 90.38 92 ASN A C 1
ATOM 766 O O . ASN A 1 92 ? -5.406 1.726 2.448 1.00 90.38 92 ASN A O 1
ATOM 770 N N . VAL A 1 93 ? -6.734 1.290 0.702 1.00 88.19 93 VAL A N 1
ATOM 771 C CA . VAL A 1 93 ? -5.666 1.247 -0.284 1.00 88.19 93 VAL A CA 1
ATOM 772 C C . VAL A 1 93 ? -5.179 2.670 -0.524 1.00 88.19 93 VAL A C 1
ATOM 774 O O . VAL A 1 93 ? -5.923 3.549 -0.949 1.00 88.19 93 VAL A O 1
ATOM 777 N N . SER A 1 94 ? -3.900 2.911 -0.247 1.00 82.44 94 SER A N 1
ATOM 778 C CA . SER A 1 94 ? -3.238 4.183 -0.552 1.00 82.44 94 SER A CA 1
ATOM 779 C C . SER A 1 94 ? -2.383 4.122 -1.810 1.00 82.44 94 SER A C 1
ATOM 781 O O . SER A 1 94 ? -1.832 5.141 -2.223 1.00 82.44 94 SER A O 1
ATOM 783 N N . PHE A 1 95 ? -2.283 2.943 -2.422 1.00 69.38 95 PHE A N 1
ATOM 784 C CA . PHE A 1 95 ? -1.579 2.736 -3.673 1.00 69.38 95 PHE A CA 1
ATOM 785 C C . PHE A 1 95 ? -2.428 3.184 -4.870 1.00 69.38 95 PHE A C 1
ATOM 787 O O . PHE A 1 95 ? -3.413 2.538 -5.235 1.00 69.38 95 PHE A O 1
ATOM 794 N N . THR A 1 96 ? -2.017 4.275 -5.511 1.00 59.41 96 THR A N 1
ATOM 795 C CA . THR A 1 96 ? -2.482 4.636 -6.850 1.00 59.41 96 THR A CA 1
ATOM 796 C C . THR A 1 96 ? -1.550 3.983 -7.869 1.00 59.41 96 THR A C 1
ATOM 798 O O . THR A 1 96 ? -0.391 4.403 -7.938 1.00 59.41 96 THR A O 1
ATOM 801 N N . PRO A 1 97 ? -1.994 2.984 -8.657 1.00 52.41 97 PRO A N 1
ATOM 802 C CA . PRO A 1 97 ? -1.193 2.523 -9.780 1.00 52.41 97 PRO A CA 1
ATOM 803 C C . PRO A 1 97 ? -0.923 3.720 -10.688 1.00 52.41 97 PRO A C 1
ATOM 805 O O . PRO A 1 97 ? -1.848 4.445 -11.068 1.00 52.41 97 PRO A O 1
ATOM 808 N N . SER A 1 98 ? 0.349 3.963 -10.995 1.00 45.69 98 SER A N 1
ATOM 809 C CA . SER A 1 98 ? 0.710 4.882 -12.065 1.00 45.69 98 SER A CA 1
ATOM 810 C C . SER A 1 98 ? 0.094 4.312 -13.330 1.00 45.69 98 SER A C 1
ATOM 812 O O . SER A 1 98 ? 0.589 3.313 -13.840 1.00 45.69 98 SER A O 1
ATOM 814 N N . ILE A 1 99 ? -0.995 4.913 -13.815 1.00 38.72 99 ILE A N 1
ATOM 815 C CA . ILE A 1 99 ? -1.612 4.549 -15.090 1.00 38.72 99 ILE A CA 1
ATOM 816 C C . ILE A 1 99 ? -0.594 4.904 -16.177 1.00 38.72 99 ILE A C 1
ATOM 818 O O . ILE A 1 99 ? -0.647 5.965 -16.798 1.00 38.72 99 ILE A O 1
ATOM 822 N N . THR A 1 100 ? 0.394 4.042 -16.387 1.00 34.97 100 THR A N 1
ATOM 823 C CA . THR A 1 100 ? 1.151 4.048 -17.623 1.00 34.97 100 THR A CA 1
ATOM 824 C C . THR A 1 100 ? 0.142 3.575 -18.642 1.00 34.97 100 THR A C 1
ATOM 826 O O . THR A 1 100 ? -0.233 2.407 -18.654 1.00 34.97 100 THR A O 1
ATOM 829 N N . LYS A 1 101 ? -0.383 4.513 -19.437 1.00 37.56 101 LYS A N 1
ATOM 830 C CA . LYS A 1 101 ? -1.088 4.168 -20.666 1.00 37.56 101 LYS A CA 1
ATOM 831 C C . LYS A 1 101 ? -0.180 3.187 -21.391 1.00 37.56 101 LYS A C 1
ATOM 833 O O . LYS A 1 101 ? 0.886 3.582 -21.866 1.00 37.56 101 LYS A O 1
ATOM 838 N N . VAL A 1 102 ? -0.550 1.913 -21.377 1.00 34.50 102 VAL A N 1
ATOM 839 C CA . VAL A 1 102 ? 0.114 0.923 -22.202 1.00 34.50 102 VAL A CA 1
ATOM 840 C C . VAL A 1 102 ? -0.118 1.436 -23.616 1.00 34.50 102 VAL A C 1
ATOM 842 O O . VAL A 1 102 ? -1.258 1.669 -24.017 1.00 34.50 102 VAL A O 1
ATOM 845 N N . LYS A 1 103 ? 0.961 1.777 -24.325 1.00 40.44 103 LYS A N 1
ATOM 846 C CA . LYS A 1 103 ? 0.887 1.996 -25.767 1.00 40.44 103 LYS A CA 1
ATOM 847 C C . LYS A 1 103 ? 0.686 0.614 -26.383 1.00 40.44 103 LYS A C 1
ATOM 849 O O . LYS A 1 103 ? 1.640 0.034 -26.887 1.00 40.44 103 LYS A O 1
ATOM 854 N N . ASP A 1 104 ? -0.515 0.064 -26.255 1.00 38.06 104 ASP A N 1
ATOM 855 C CA . ASP A 1 104 ? -0.910 -1.078 -27.064 1.00 38.06 104 ASP A CA 1
ATOM 856 C C . ASP A 1 104 ? -1.053 -0.569 -28.508 1.00 38.06 104 ASP A C 1
ATOM 858 O O . ASP A 1 104 ? -1.709 0.459 -28.727 1.00 38.06 104 ASP A O 1
ATOM 862 N N . PRO A 1 105 ? -0.394 -1.195 -29.496 1.00 48.47 105 PRO A N 1
ATOM 863 C CA . PRO A 1 105 ? -0.582 -0.826 -30.882 1.00 48.47 105 PRO A CA 1
ATOM 864 C C . PRO A 1 105 ? -1.873 -1.454 -31.431 1.00 48.47 105 PRO A C 1
ATOM 866 O O . PRO A 1 105 ? -2.029 -2.671 -31.400 1.00 48.47 105 PRO A O 1
ATOM 869 N N . ILE A 1 106 ? -2.693 -0.574 -32.027 1.00 46.28 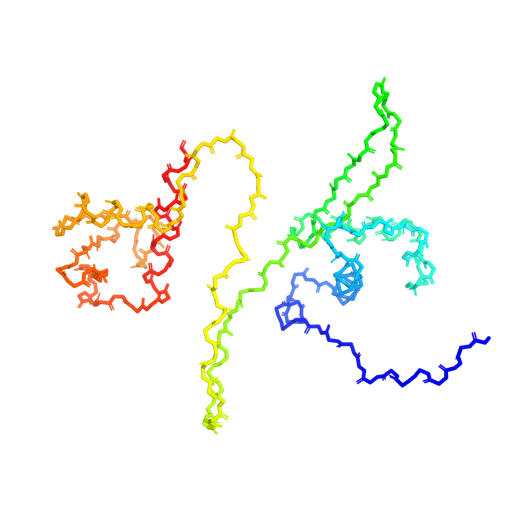106 ILE A N 1
ATOM 870 C CA . ILE A 1 106 ? -3.717 -0.779 -33.076 1.00 46.28 106 ILE A CA 1
ATOM 871 C C . ILE A 1 106 ? -5.194 -0.778 -32.609 1.00 46.28 106 ILE A C 1
ATOM 873 O O . ILE A 1 106 ? -5.692 -1.732 -32.023 1.00 46.28 106 ILE A O 1
ATOM 877 N N . GLU A 1 107 ? -5.825 0.382 -32.882 1.00 45.47 107 GLU A N 1
ATOM 878 C CA . GLU A 1 107 ? -7.132 0.670 -33.536 1.00 45.47 107 GLU A CA 1
ATOM 879 C C . GLU A 1 107 ? -8.239 -0.408 -33.486 1.00 45.47 107 GLU A C 1
ATOM 881 O O . GLU A 1 107 ? -8.000 -1.577 -33.734 1.00 45.47 107 GLU A O 1
ATOM 886 N N . GLU A 1 108 ? -9.524 -0.120 -33.248 1.00 39.50 108 GLU A N 1
ATOM 887 C CA . GLU A 1 108 ? -10.374 0.898 -33.876 1.00 39.50 108 GLU A CA 1
ATOM 888 C C . GLU A 1 108 ? -11.746 0.923 -33.141 1.00 39.50 108 GLU A C 1
ATOM 890 O O . GLU A 1 108 ? -12.230 -0.111 -32.684 1.00 39.50 108 GLU A O 1
ATOM 895 N N . LYS A 1 109 ? -12.419 2.084 -33.119 1.00 46.97 109 LYS A N 1
ATOM 896 C CA . LYS A 1 109 ? -13.871 2.277 -32.871 1.00 46.97 109 LYS A CA 1
ATOM 897 C C . LYS A 1 109 ? -14.440 1.900 -31.494 1.00 46.97 109 LYS A C 1
ATOM 899 O O . LYS A 1 109 ? -15.159 0.918 -31.361 1.00 46.97 109 LYS A O 1
ATOM 904 N N . LEU A 1 110 ? -14.377 2.836 -30.545 1.00 38.34 110 LEU A N 1
ATOM 905 C CA . LEU A 1 110 ? -15.520 3.094 -29.658 1.00 38.34 110 LEU A CA 1
ATOM 906 C C . LEU A 1 110 ? -15.726 4.606 -29.546 1.00 38.34 110 LEU A C 1
ATOM 908 O O . LEU A 1 110 ? -14.814 5.347 -29.200 1.00 38.34 110 LEU A O 1
ATOM 912 N N . LYS A 1 111 ? -16.924 5.047 -29.934 1.00 39.12 111 LYS A N 1
ATOM 913 C CA . LYS A 1 111 ? -17.355 6.445 -29.973 1.00 39.12 111 LYS A CA 1
ATOM 914 C C . LYS A 1 111 ? -17.230 7.079 -28.585 1.00 39.12 111 LYS A C 1
ATOM 916 O O . LYS A 1 111 ? -17.730 6.525 -27.607 1.00 39.12 111 LYS A O 1
ATOM 921 N N . ASP A 1 112 ? -16.598 8.246 -28.538 1.00 36.78 112 ASP A N 1
ATOM 922 C CA . ASP A 1 112 ? -16.439 9.069 -27.345 1.00 36.78 112 ASP A CA 1
ATOM 923 C C . ASP A 1 112 ? -17.799 9.479 -26.764 1.00 36.78 112 ASP A C 1
ATOM 925 O O . ASP A 1 112 ? -18.449 10.405 -27.245 1.00 36.78 112 ASP A O 1
ATOM 929 N N . ASN A 1 113 ? -18.205 8.835 -25.671 1.00 37.44 113 ASN A N 1
ATOM 930 C CA . ASN A 1 113 ? -19.101 9.462 -24.711 1.00 37.44 113 ASN A CA 1
ATOM 931 C C . ASN A 1 113 ? -18.226 10.117 -23.643 1.00 37.44 113 ASN A C 1
ATOM 933 O O . ASN A 1 113 ? -17.655 9.453 -22.778 1.00 37.44 113 ASN A O 1
ATOM 937 N N . ASN A 1 114 ? -18.109 11.442 -23.723 1.00 50.50 114 ASN A N 1
ATOM 938 C CA . ASN A 1 114 ? -17.488 12.275 -22.702 1.00 50.50 114 ASN A CA 1
ATOM 939 C C . ASN A 1 114 ? -18.113 11.992 -21.327 1.00 50.50 114 ASN A C 1
ATOM 941 O O . ASN A 1 114 ? -19.208 12.455 -21.015 1.00 50.50 114 ASN A O 1
ATOM 945 N N . THR A 1 115 ? -17.411 11.259 -20.466 1.00 37.59 115 THR A N 1
ATOM 946 C CA . THR A 1 115 ? -17.699 11.206 -19.025 1.00 37.59 115 THR A CA 1
ATOM 947 C C . THR A 1 115 ? -16.381 11.178 -18.254 1.00 37.59 115 THR A C 1
ATOM 949 O O . THR A 1 115 ? -16.011 10.201 -17.616 1.00 37.59 115 THR A O 1
ATOM 952 N N . LEU A 1 116 ? -15.637 12.283 -18.341 1.00 34.94 116 LEU A N 1
ATOM 953 C CA . LEU A 1 116 ? -14.509 12.595 -17.453 1.00 34.94 116 LEU A CA 1
ATOM 954 C C . LEU A 1 116 ? -14.745 13.905 -16.690 1.00 34.94 116 LEU A C 1
ATOM 956 O O . LEU A 1 116 ? -13.823 14.673 -16.448 1.00 34.94 116 LEU A O 1
ATOM 960 N N . ASN A 1 117 ? -15.987 14.147 -16.273 1.00 38.75 117 ASN A N 1
ATOM 961 C CA . ASN A 1 117 ? -16.315 15.175 -15.293 1.00 38.75 117 ASN A CA 1
ATOM 962 C C . ASN A 1 117 ? -17.088 14.493 -14.159 1.00 38.75 117 ASN A C 1
ATOM 964 O O . ASN A 1 117 ? -18.211 14.064 -14.401 1.00 38.75 117 ASN A O 1
ATOM 968 N N . ASN A 1 118 ? -16.468 14.380 -12.971 1.00 41.09 118 ASN A N 1
ATOM 969 C CA . ASN A 1 118 ? -17.076 14.154 -11.634 1.00 41.09 118 ASN A CA 1
ATOM 970 C C . ASN A 1 118 ? -16.471 13.041 -10.753 1.00 41.09 118 ASN A C 1
ATOM 972 O O . ASN A 1 118 ? -17.205 12.387 -10.019 1.00 41.09 118 ASN A O 1
ATOM 976 N N . ILE A 1 119 ? -15.146 12.865 -10.702 1.00 41.69 119 ILE A N 1
ATOM 977 C CA . ILE A 1 119 ? -14.529 12.181 -9.544 1.00 41.69 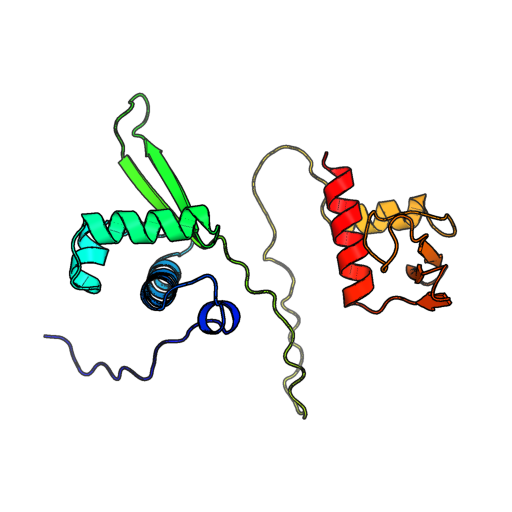119 ILE A CA 1
ATOM 978 C C . ILE A 1 119 ? -13.318 12.977 -9.058 1.00 41.69 119 ILE A C 1
ATOM 980 O O . ILE A 1 119 ? -12.190 12.523 -9.163 1.00 41.69 119 ILE A O 1
ATOM 984 N N . PHE A 1 120 ? -13.549 14.202 -8.580 1.00 40.38 120 PHE A N 1
ATOM 985 C CA . PHE A 1 120 ? -12.644 14.878 -7.639 1.00 40.38 120 PHE A CA 1
ATOM 986 C C . PHE A 1 120 ? -13.364 16.058 -6.964 1.00 40.38 120 PHE A C 1
ATOM 988 O O . PHE A 1 120 ? -13.134 17.207 -7.300 1.00 40.38 120 PHE A O 1
ATOM 995 N N . ASN A 1 121 ? -14.276 15.754 -6.039 1.00 39.47 121 ASN A N 1
ATOM 996 C CA . ASN A 1 121 ? -14.858 16.660 -5.033 1.00 39.47 121 ASN A CA 1
ATOM 997 C C . ASN A 1 121 ? -15.314 15.729 -3.890 1.00 39.47 121 ASN A C 1
ATOM 999 O O . ASN A 1 121 ? -15.998 14.758 -4.191 1.00 39.47 121 ASN A O 1
ATOM 1003 N N . ASN A 1 122 ? -15.036 15.846 -2.591 1.00 40.62 122 ASN A N 1
ATOM 1004 C CA . ASN A 1 122 ? -14.338 16.750 -1.666 1.00 40.62 122 ASN A CA 1
ATOM 1005 C C . ASN A 1 122 ? -13.954 15.849 -0.449 1.00 40.62 122 ASN A C 1
ATOM 1007 O O . ASN A 1 122 ? -14.486 14.751 -0.340 1.00 40.62 122 ASN A O 1
ATOM 1011 N N . THR A 1 123 ? -13.018 16.159 0.456 1.00 32.84 123 THR A N 1
ATOM 1012 C CA . THR A 1 123 ? -13.242 17.029 1.631 1.00 32.84 123 THR A CA 1
ATOM 1013 C C . THR A 1 123 ? -11.938 17.283 2.405 1.00 32.84 123 THR A C 1
ATOM 1015 O O . THR A 1 123 ? -11.277 16.338 2.831 1.00 32.84 123 THR A O 1
ATOM 1018 N N . THR A 1 124 ? -11.605 18.550 2.665 1.00 34.72 124 THR A N 1
ATOM 1019 C CA . THR A 1 124 ? -11.412 19.144 4.011 1.00 34.72 124 THR A CA 1
ATOM 1020 C C . THR A 1 124 ? -11.030 20.621 3.859 1.00 34.72 124 THR A C 1
ATOM 1022 O O . THR A 1 124 ? -10.278 21.015 2.973 1.00 34.72 124 THR A O 1
ATOM 1025 N N . THR A 1 125 ? -11.628 21.451 4.703 1.00 44.66 125 THR A N 1
ATOM 1026 C CA . THR A 1 125 ? -11.611 22.914 4.712 1.00 44.66 125 THR A CA 1
ATOM 1027 C C . THR A 1 125 ? -10.242 23.482 5.100 1.00 44.66 125 THR A C 1
ATOM 1029 O O . THR A 1 125 ? -9.943 23.728 6.258 1.00 44.66 125 THR A O 1
ATOM 1032 N N . LEU A 1 126 ? -9.428 23.728 4.085 1.00 45.72 126 LEU A N 1
ATOM 1033 C CA . LEU A 1 126 ? -8.560 24.891 3.889 1.00 45.72 126 LEU A CA 1
ATOM 1034 C C . LEU A 1 126 ? -8.583 25.070 2.373 1.00 45.72 126 LEU A C 1
ATOM 1036 O O . LEU A 1 126 ? -8.559 24.072 1.657 1.00 45.72 126 LEU A O 1
ATOM 1040 N N . ARG A 1 127 ? -8.731 26.297 1.873 1.00 50.50 127 ARG A N 1
ATOM 1041 C CA . ARG A 1 127 ? -8.934 26.617 0.448 1.00 50.50 127 ARG A CA 1
ATOM 1042 C C . ARG A 1 127 ? -7.677 26.260 -0.377 1.00 50.50 127 ARG A C 1
ATOM 1044 O O . ARG A 1 127 ? -6.999 27.140 -0.888 1.00 50.50 127 ARG A O 1
ATOM 1051 N N . ARG A 1 128 ? -7.313 24.977 -0.468 1.00 60.44 128 ARG A N 1
ATOM 1052 C CA . ARG A 1 128 ? -6.226 24.494 -1.314 1.00 60.44 128 ARG A CA 1
ATOM 1053 C C . ARG A 1 128 ? -6.721 24.587 -2.738 1.00 60.44 128 ARG A C 1
ATOM 1055 O O . ARG A 1 128 ? -7.674 23.922 -3.138 1.00 60.44 128 ARG A O 1
ATOM 1062 N N . GLU A 1 129 ? -6.096 25.493 -3.462 1.00 73.94 129 GLU A N 1
ATOM 1063 C CA . GLU A 1 129 ? -6.322 25.681 -4.875 1.00 73.94 129 GLU A CA 1
ATOM 1064 C C . GLU A 1 129 ? -6.198 24.348 -5.620 1.00 73.94 129 GLU A C 1
ATOM 1066 O O . GLU A 1 129 ? -5.299 23.544 -5.359 1.00 73.94 129 GLU A O 1
ATOM 1071 N N . THR A 1 130 ? -7.117 24.105 -6.554 1.00 83.75 130 THR A N 1
ATOM 1072 C CA . THR A 1 130 ? -7.056 22.909 -7.398 1.00 83.75 130 THR A CA 1
ATOM 1073 C C . THR A 1 130 ? -5.801 22.943 -8.269 1.00 83.75 130 THR A C 1
ATOM 1075 O O . THR A 1 130 ? -5.385 24.004 -8.725 1.00 83.75 130 THR A O 1
ATOM 1078 N N . PHE A 1 131 ? -5.230 21.779 -8.582 1.00 79.44 131 PHE A N 1
ATOM 1079 C CA . PHE A 1 131 ? -4.071 21.674 -9.480 1.00 79.44 131 PHE A CA 1
ATOM 1080 C C . PHE A 1 131 ? -4.276 22.414 -10.815 1.00 79.44 131 PHE A C 1
ATOM 1082 O O . PHE A 1 131 ? -3.360 23.041 -11.340 1.00 79.44 131 PHE A O 1
ATOM 1089 N N . LYS A 1 132 ? -5.509 22.384 -11.341 1.00 84.62 132 LYS A N 1
ATOM 1090 C CA . LYS A 1 132 ? -5.892 23.107 -12.558 1.00 84.62 132 LYS A CA 1
ATOM 1091 C C . LYS A 1 132 ? -5.797 24.623 -12.370 1.00 84.62 132 LYS A C 1
ATOM 1093 O O . LYS A 1 132 ? -5.203 25.290 -13.208 1.00 84.62 132 LYS A O 1
ATOM 1098 N N . ALA A 1 133 ? -6.362 25.152 -11.286 1.00 83.44 133 ALA A N 1
ATOM 1099 C CA . ALA A 1 133 ? -6.310 26.582 -10.990 1.00 83.44 133 ALA A CA 1
ATOM 1100 C C . ALA A 1 133 ? -4.870 27.056 -10.733 1.00 83.44 133 ALA A C 1
ATOM 1102 O O . ALA A 1 133 ? -4.457 28.056 -11.316 1.00 83.44 133 ALA A O 1
ATOM 1103 N N . PHE A 1 134 ? -4.080 26.271 -9.991 1.00 90.00 134 PHE A N 1
ATOM 1104 C CA . PHE A 1 134 ? -2.659 26.544 -9.774 1.00 90.00 134 PHE A CA 1
ATOM 1105 C C . PHE A 1 134 ? -1.900 26.641 -11.093 1.00 90.00 134 PHE A C 1
ATOM 1107 O O . PHE A 1 134 ? -1.172 27.604 -11.312 1.00 90.00 134 PHE A O 1
ATOM 1114 N N . LYS A 1 135 ? -2.079 25.656 -11.982 1.00 88.69 135 LYS A N 1
ATOM 1115 C CA . LYS A 1 135 ? -1.390 25.622 -13.272 1.00 88.69 135 LYS A CA 1
ATOM 1116 C C . LYS A 1 135 ? -1.718 26.858 -14.110 1.00 88.69 135 LYS A C 1
ATOM 1118 O O . LYS A 1 135 ? -0.805 27.482 -14.638 1.00 88.69 135 LYS A O 1
ATOM 1123 N N . GLU A 1 136 ? -2.993 27.231 -14.208 1.00 88.62 136 GLU A N 1
ATOM 1124 C CA . GLU A 1 136 ? -3.396 28.431 -14.953 1.00 88.62 136 GLU A CA 1
ATOM 1125 C C . GLU A 1 136 ? -2.812 29.710 -14.340 1.00 88.62 136 GLU A C 1
ATOM 1127 O O . GLU A 1 136 ? -2.286 30.548 -15.073 1.00 88.62 136 GLU A O 1
ATOM 1132 N N . ARG A 1 137 ? -2.838 29.848 -13.006 1.00 89.75 137 ARG A N 1
ATOM 1133 C CA . ARG A 1 137 ? -2.222 30.992 -12.323 1.00 89.75 137 ARG A CA 1
ATOM 1134 C C . ARG A 1 137 ? -0.714 31.039 -12.566 1.00 89.75 137 ARG A C 1
ATOM 1136 O O . ARG A 1 137 ? -0.193 32.070 -12.967 1.00 89.75 137 ARG A O 1
ATOM 1143 N N . PHE A 1 138 ? -0.020 29.920 -12.384 1.00 90.81 138 PHE A N 1
ATOM 1144 C CA . PHE A 1 138 ? 1.429 29.851 -12.543 1.00 90.81 138 PHE A CA 1
ATOM 1145 C C . PHE A 1 138 ? 1.861 30.206 -13.969 1.00 90.81 138 PHE A C 1
ATOM 1147 O O . PHE A 1 138 ? 2.810 30.967 -14.135 1.00 90.81 138 PHE A O 1
ATOM 1154 N N . ILE A 1 139 ? 1.154 29.699 -14.989 1.00 90.69 139 ILE A N 1
ATOM 1155 C CA . ILE A 1 139 ? 1.394 30.065 -16.394 1.00 90.69 139 ILE A CA 1
ATOM 1156 C C . ILE A 1 139 ? 1.244 31.572 -16.575 1.00 90.69 139 ILE A C 1
ATOM 1158 O O . ILE A 1 139 ? 2.119 32.204 -17.161 1.00 90.69 139 ILE A O 1
ATOM 1162 N N . LYS A 1 140 ? 0.160 32.155 -16.056 1.00 88.44 140 LYS A N 1
ATOM 1163 C CA . LYS A 1 140 ? -0.094 33.592 -16.168 1.00 88.44 140 LYS A CA 1
ATOM 1164 C C . LYS A 1 140 ? 1.023 34.425 -15.532 1.00 88.44 140 LYS A C 1
ATOM 1166 O O . LYS A 1 140 ? 1.463 35.396 -16.136 1.00 88.44 140 LYS A O 1
ATOM 1171 N N . ASP A 1 141 ? 1.491 34.021 -14.357 1.00 86.88 141 ASP A N 1
ATOM 1172 C CA . ASP A 1 141 ? 2.465 34.785 -13.574 1.00 86.88 141 ASP A CA 1
ATOM 1173 C C . ASP A 1 141 ? 3.915 34.597 -14.072 1.00 86.88 141 ASP A C 1
ATOM 1175 O O . ASP A 1 141 ? 4.770 35.442 -13.816 1.00 86.88 141 ASP A O 1
ATOM 1179 N N . ASN A 1 142 ? 4.209 33.504 -14.795 1.00 85.44 142 ASN A N 1
ATOM 1180 C CA . ASN A 1 142 ? 5.578 33.104 -15.160 1.00 85.44 142 ASN A CA 1
ATOM 1181 C C . ASN A 1 142 ? 5.797 32.870 -16.666 1.00 85.44 142 ASN A C 1
ATOM 1183 O O . ASN A 1 142 ? 6.808 32.285 -17.057 1.00 85.44 142 ASN A O 1
ATOM 1187 N N . SER A 1 143 ? 4.876 33.307 -17.530 1.00 86.56 143 SER A N 1
ATOM 1188 C CA . SER A 1 143 ? 5.065 33.222 -18.987 1.00 86.56 143 SER A CA 1
ATOM 1189 C C . SER A 1 143 ? 6.338 33.960 -19.413 1.00 86.56 143 SER A C 1
ATOM 1191 O O . SER A 1 143 ? 6.589 35.074 -18.960 1.00 86.56 143 SER A O 1
ATOM 1193 N N . ASN A 1 144 ? 7.151 33.328 -20.264 1.00 81.38 144 ASN A N 1
ATOM 1194 C CA . ASN A 1 144 ? 8.457 33.813 -20.733 1.00 81.38 144 ASN A CA 1
ATOM 1195 C C . ASN A 1 144 ? 9.521 34.075 -19.642 1.00 81.38 144 ASN A C 1
ATOM 1197 O O . ASN A 1 144 ? 10.636 34.486 -19.963 1.00 81.38 144 ASN A O 1
ATOM 1201 N N . ASN A 1 145 ? 9.231 33.767 -18.374 1.00 86.62 145 ASN A N 1
ATOM 1202 C CA . ASN A 1 145 ? 10.188 33.865 -17.275 1.00 86.62 145 ASN A CA 1
ATOM 1203 C C . ASN A 1 145 ? 10.840 32.507 -17.000 1.00 86.62 145 ASN A C 1
ATOM 1205 O O . ASN A 1 145 ? 10.198 31.456 -17.075 1.00 86.62 145 ASN A O 1
ATOM 1209 N N . LYS A 1 146 ? 12.132 32.533 -16.654 1.00 88.19 146 LYS A N 1
ATOM 1210 C CA . LYS A 1 146 ? 12.855 31.327 -16.242 1.00 88.19 146 LYS A CA 1
ATOM 1211 C C . LYS A 1 146 ? 12.400 30.894 -14.853 1.00 88.19 146 LYS A C 1
ATOM 1213 O O . LYS A 1 146 ? 12.433 31.689 -13.918 1.00 88.19 146 LYS A O 1
ATOM 1218 N N . PHE A 1 147 ? 12.063 29.621 -14.709 1.00 88.38 147 PHE A N 1
ATOM 1219 C CA . PHE A 1 147 ? 11.807 28.977 -13.425 1.00 88.38 147 PHE A CA 1
ATOM 1220 C C . PHE A 1 147 ? 12.641 27.700 -13.295 1.00 88.38 147 PHE A C 1
ATOM 1222 O O . PHE A 1 147 ? 13.146 27.170 -14.285 1.00 88.38 147 PHE A O 1
ATOM 1229 N N . TYR A 1 148 ? 12.807 27.214 -12.066 1.00 84.75 148 TYR A N 1
ATOM 1230 C CA . TYR A 1 148 ? 13.719 26.116 -11.752 1.00 84.75 148 TYR A CA 1
ATOM 1231 C C . TYR A 1 148 ? 12.998 25.020 -10.982 1.00 84.75 148 TYR A C 1
ATOM 1233 O O . TYR A 1 148 ? 12.159 25.294 -10.122 1.00 84.75 148 TYR A O 1
ATOM 1241 N N . THR A 1 149 ? 13.369 23.774 -11.254 1.00 77.06 149 THR A N 1
ATOM 1242 C CA . THR A 1 149 ? 12.883 22.611 -10.511 1.00 77.06 149 THR A CA 1
ATOM 1243 C C . THR A 1 149 ? 14.062 21.764 -10.072 1.00 77.06 149 THR A C 1
ATOM 1245 O O . THR A 1 149 ? 14.814 21.259 -10.906 1.00 77.06 149 THR A O 1
ATOM 1248 N N . ARG A 1 150 ? 14.252 21.612 -8.759 1.00 68.19 150 ARG A N 1
ATOM 1249 C CA . ARG A 1 150 ? 15.432 20.938 -8.213 1.00 68.19 150 ARG A CA 1
ATOM 1250 C C . ARG A 1 150 ? 15.437 19.462 -8.620 1.00 68.19 150 ARG A C 1
ATOM 1252 O O . ARG A 1 150 ? 14.602 18.690 -8.158 1.00 68.19 150 ARG A O 1
ATOM 1259 N N . GLY A 1 151 ? 16.397 19.075 -9.459 1.00 61.72 151 GLY A N 1
ATOM 1260 C CA . GLY A 1 151 ? 16.610 17.679 -9.858 1.00 61.72 151 GLY A CA 1
ATOM 1261 C C . GLY A 1 151 ? 15.619 17.124 -10.889 1.00 61.72 151 GLY A C 1
ATOM 1262 O O . GLY A 1 151 ? 15.605 15.916 -11.109 1.00 61.72 151 GLY A O 1
ATOM 1263 N N . ILE A 1 152 ? 14.811 17.971 -11.535 1.00 60.91 152 ILE A N 1
ATOM 1264 C CA . ILE A 1 152 ? 13.997 17.585 -12.697 1.00 60.91 152 ILE A CA 1
ATOM 1265 C C . ILE A 1 152 ? 14.640 18.252 -13.914 1.00 60.91 152 ILE A C 1
ATOM 1267 O O . ILE A 1 152 ? 14.624 19.474 -14.013 1.00 60.91 152 ILE A O 1
ATOM 1271 N N . GLY A 1 153 ? 15.254 17.457 -14.799 1.00 55.12 153 GLY A N 1
ATOM 1272 C CA . GLY A 1 153 ? 16.039 17.965 -15.937 1.00 55.12 153 GLY A CA 1
ATOM 1273 C C . GLY A 1 153 ? 17.479 17.452 -16.043 1.00 55.12 153 GLY A C 1
ATOM 1274 O O . GLY A 1 153 ? 18.249 18.019 -16.811 1.00 55.12 153 GLY A O 1
ATOM 1275 N N . TRP A 1 154 ? 17.823 16.376 -15.322 1.00 52.72 154 TRP A N 1
ATOM 1276 C CA . TRP A 1 154 ? 19.150 15.727 -15.263 1.00 52.72 154 TRP A CA 1
ATOM 1277 C C . TRP A 1 154 ? 20.234 16.526 -14.524 1.00 52.72 154 TRP A C 1
ATOM 1279 O O . TRP A 1 154 ? 21.149 15.923 -13.968 1.00 52.72 154 TRP A O 1
ATOM 1289 N N . GLU A 1 155 ? 20.081 17.846 -14.412 1.00 58.16 155 GLU A N 1
ATOM 1290 C CA . GLU A 1 155 ? 20.955 18.730 -13.639 1.00 58.16 155 GLU A CA 1
ATOM 1291 C C . GLU A 1 155 ? 20.214 19.366 -12.450 1.00 58.16 155 GLU A C 1
ATOM 1293 O O . GLU A 1 155 ? 18.986 19.452 -12.399 1.00 58.16 155 GLU A O 1
ATOM 1298 N N . THR A 1 156 ? 20.962 19.807 -11.439 1.00 56.50 156 THR A N 1
ATOM 1299 C CA . THR A 1 156 ? 20.403 20.302 -10.168 1.00 56.50 156 THR A CA 1
ATOM 1300 C C . THR A 1 156 ? 19.711 21.664 -10.277 1.00 56.50 156 THR A C 1
ATOM 1302 O O . THR A 1 156 ? 18.900 21.986 -9.407 1.00 56.50 156 THR A O 1
ATOM 1305 N N . TYR A 1 157 ? 19.976 22.422 -11.347 1.00 66.56 157 TYR A N 1
ATOM 1306 C CA . TYR A 1 157 ? 19.477 23.784 -11.571 1.00 66.56 157 TYR A CA 1
ATOM 1307 C C . TYR A 1 157 ? 18.980 24.004 -13.006 1.00 66.56 157 TYR A C 1
ATOM 1309 O O . TYR A 1 157 ? 19.163 25.080 -13.575 1.00 66.56 157 TYR A O 1
ATOM 1317 N N . THR A 1 158 ? 18.363 22.990 -13.615 1.00 75.88 158 THR A N 1
ATOM 1318 C CA . THR A 1 158 ? 17.817 23.128 -14.968 1.00 75.88 158 THR A CA 1
ATOM 1319 C C . THR A 1 158 ? 16.750 24.225 -15.008 1.00 75.88 158 THR A C 1
ATOM 1321 O O . THR A 1 158 ? 15.761 24.176 -14.271 1.00 75.88 158 THR A O 1
ATOM 1324 N N . ALA A 1 159 ? 16.974 25.227 -15.862 1.00 85.19 159 ALA A N 1
ATOM 1325 C CA . ALA A 1 159 ? 16.028 26.306 -16.102 1.00 85.19 159 ALA A CA 1
ATOM 1326 C C . ALA A 1 159 ? 14.994 25.901 -17.161 1.00 85.19 159 ALA A C 1
ATOM 1328 O O . ALA A 1 159 ? 15.311 25.295 -18.189 1.00 85.19 159 ALA A O 1
ATOM 1329 N N . PHE A 1 160 ? 13.752 26.298 -16.913 1.00 90.62 160 PHE A N 1
ATOM 1330 C CA . PHE A 1 160 ? 12.617 26.090 -17.796 1.00 90.62 160 PHE A CA 1
ATOM 1331 C C . PHE A 1 160 ? 11.932 27.413 -18.108 1.00 90.62 160 PHE A C 1
ATOM 1333 O O . PHE A 1 160 ? 11.978 28.344 -17.308 1.00 90.62 160 PHE A O 1
ATOM 1340 N N . ILE A 1 161 ? 11.280 27.488 -19.264 1.00 90.62 161 ILE A N 1
ATOM 1341 C CA . ILE A 1 161 ? 10.468 28.634 -19.687 1.00 90.62 161 ILE A CA 1
ATOM 1342 C C . ILE A 1 161 ? 9.109 28.118 -20.154 1.00 90.62 161 ILE A C 1
ATOM 1344 O O . ILE A 1 161 ? 9.030 27.061 -20.775 1.00 90.62 161 ILE A O 1
ATOM 1348 N N . ILE A 1 162 ? 8.041 28.859 -19.864 1.00 92.12 162 ILE A N 1
ATOM 1349 C CA . ILE A 1 162 ? 6.727 28.627 -20.472 1.00 92.12 162 ILE A CA 1
ATOM 1350 C C . ILE A 1 162 ? 6.632 29.522 -21.703 1.00 92.12 162 ILE A C 1
ATOM 1352 O O . ILE A 1 162 ? 6.699 30.742 -21.559 1.00 92.12 162 ILE A O 1
ATOM 1356 N N . ASN A 1 163 ? 6.516 28.924 -22.887 1.00 83.88 163 ASN A N 1
ATOM 1357 C CA . ASN A 1 163 ? 6.394 29.670 -24.139 1.00 83.88 163 ASN A CA 1
ATOM 1358 C C . ASN A 1 163 ? 4.962 30.205 -24.350 1.00 83.88 163 ASN A C 1
ATOM 1360 O O . ASN A 1 163 ? 4.043 29.904 -23.584 1.00 83.88 163 ASN A O 1
ATOM 1364 N N . GLU A 1 164 ? 4.756 30.965 -25.426 1.00 82.12 164 GLU A N 1
ATOM 1365 C CA . GLU A 1 164 ? 3.455 31.558 -25.779 1.00 82.12 164 GLU A CA 1
ATOM 1366 C C . GLU A 1 164 ? 2.348 30.510 -26.007 1.00 82.12 164 GLU A C 1
ATOM 1368 O O . GLU A 1 164 ? 1.174 30.764 -25.742 1.00 82.12 164 GLU A O 1
ATOM 1373 N N . GLU A 1 165 ? 2.724 29.289 -26.398 1.00 85.75 165 GLU A N 1
ATOM 1374 C CA . GLU A 1 165 ? 1.825 28.140 -26.568 1.00 85.75 165 GLU A CA 1
ATOM 1375 C C . GLU A 1 165 ? 1.512 27.404 -25.249 1.00 85.75 165 GLU A C 1
ATOM 1377 O O . GLU A 1 165 ? 0.855 26.361 -25.248 1.00 85.75 165 GLU A O 1
ATOM 1382 N N . ARG A 1 166 ? 1.956 27.940 -24.102 1.00 86.31 166 ARG A N 1
ATOM 1383 C CA . ARG A 1 166 ? 1.791 27.361 -22.755 1.00 86.31 166 ARG A CA 1
ATOM 1384 C C . ARG A 1 166 ? 2.502 26.015 -22.556 1.00 86.31 166 ARG A C 1
ATOM 1386 O O . ARG A 1 166 ? 2.122 25.228 -21.680 1.00 86.31 166 ARG A O 1
ATOM 1393 N N . LEU A 1 167 ? 3.537 25.747 -23.345 1.00 87.69 167 LEU A N 1
ATOM 1394 C CA . LEU A 1 167 ? 4.382 24.560 -23.249 1.00 87.69 167 LEU A CA 1
ATOM 1395 C C . LEU A 1 167 ? 5.647 24.864 -22.448 1.00 87.69 167 LEU A C 1
ATOM 1397 O O . LEU A 1 167 ? 6.167 25.978 -22.473 1.00 87.69 167 LEU A O 1
ATOM 1401 N N . ILE A 1 168 ? 6.146 23.854 -21.733 1.00 88.25 168 ILE A N 1
ATOM 1402 C CA . ILE A 1 168 ? 7.383 23.976 -20.962 1.00 88.25 168 ILE A CA 1
ATOM 1403 C C . ILE A 1 168 ? 8.564 23.650 -21.873 1.00 88.25 168 ILE A C 1
ATOM 1405 O O . ILE A 1 168 ? 8.653 22.556 -22.428 1.00 88.25 168 ILE A O 1
ATOM 1409 N N . PHE A 1 169 ? 9.488 24.591 -21.979 1.00 90.75 169 PHE A N 1
ATOM 1410 C CA . PHE A 1 169 ? 10.738 24.474 -22.706 1.00 90.75 169 PHE A CA 1
ATOM 1411 C C . PHE A 1 169 ? 11.902 24.326 -21.730 1.00 90.75 169 PHE A C 1
ATOM 1413 O O . PHE A 1 169 ? 12.054 25.138 -20.817 1.00 90.75 169 PHE A O 1
ATOM 1420 N N . ASN A 1 170 ? 12.730 23.303 -21.922 1.00 87.25 170 ASN A N 1
ATOM 1421 C CA . ASN A 1 170 ? 13.984 23.142 -21.197 1.00 87.25 170 ASN A CA 1
ATOM 1422 C C . ASN A 1 170 ? 15.070 23.975 -21.886 1.00 87.25 170 ASN A C 1
ATOM 1424 O O . ASN A 1 170 ? 15.399 23.730 -23.047 1.00 87.25 170 ASN A O 1
ATOM 1428 N N . THR A 1 171 ? 15.641 24.949 -21.174 1.00 84.12 171 THR A N 1
ATOM 1429 C CA . THR A 1 171 ? 16.618 25.867 -21.775 1.00 84.12 171 THR A CA 1
ATOM 1430 C C . THR A 1 171 ? 18.002 25.256 -21.954 1.00 84.12 171 THR A C 1
ATOM 1432 O O . THR A 1 171 ? 18.809 25.835 -22.666 1.00 84.12 171 THR A O 1
ATOM 1435 N N . VAL A 1 172 ? 18.299 24.141 -21.282 1.00 82.00 172 VAL A N 1
ATOM 1436 C CA . VAL A 1 172 ? 19.595 23.448 -21.357 1.00 82.00 172 VAL A CA 1
ATOM 1437 C C . VAL A 1 172 ? 19.595 22.458 -22.517 1.00 82.00 172 VAL A C 1
ATOM 1439 O O . VAL A 1 172 ? 20.502 22.462 -23.339 1.00 82.00 172 VAL A O 1
ATOM 1442 N N . SER A 1 173 ? 18.547 21.637 -22.631 1.00 82.12 173 SER A N 1
ATOM 1443 C CA . SER A 1 173 ? 18.423 20.667 -23.728 1.00 82.12 173 SER A CA 1
ATOM 1444 C C . SER A 1 173 ? 17.801 21.246 -25.001 1.00 82.12 173 SER A C 1
ATOM 1446 O O . SER A 1 173 ? 17.665 20.529 -25.989 1.00 82.12 173 SER A O 1
ATOM 1448 N N . HIS A 1 174 ? 17.399 22.521 -24.977 1.00 84.06 174 HIS A N 1
ATOM 1449 C CA . HIS A 1 174 ? 16.702 23.210 -26.064 1.00 84.06 174 HIS A CA 1
ATOM 1450 C C . HIS A 1 174 ? 15.483 22.442 -26.610 1.00 84.06 174 HIS A C 1
ATOM 1452 O O . HIS A 1 174 ? 15.180 22.484 -27.803 1.00 84.06 174 HIS A O 1
ATOM 1458 N N . LYS A 1 175 ? 14.770 21.730 -25.730 1.00 87.44 175 LYS A N 1
ATOM 1459 C CA . LYS A 1 175 ? 13.668 20.835 -26.095 1.00 87.44 175 LYS A CA 1
ATOM 1460 C C . LYS A 1 175 ? 12.378 21.240 -25.387 1.00 87.44 175 LYS A C 1
ATOM 1462 O O . LYS A 1 175 ? 12.372 21.521 -24.186 1.00 87.44 175 LYS A O 1
ATOM 1467 N N . ILE A 1 176 ? 11.268 21.203 -26.123 1.00 87.06 176 ILE A N 1
ATOM 1468 C CA . ILE A 1 176 ? 9.927 21.236 -25.532 1.00 87.06 176 ILE A CA 1
ATOM 1469 C C . ILE A 1 176 ? 9.679 19.907 -24.819 1.00 87.06 176 ILE A C 1
ATOM 1471 O O . ILE A 1 176 ? 9.854 18.832 -25.397 1.00 87.06 176 ILE A O 1
ATOM 1475 N N . LEU A 1 177 ? 9.272 19.989 -23.558 1.00 84.50 177 LEU A N 1
ATOM 1476 C CA . LEU A 1 177 ? 8.954 18.816 -22.764 1.00 84.50 177 LEU A CA 1
ATOM 1477 C C . LEU A 1 177 ? 7.723 18.103 -23.320 1.00 84.50 177 LEU A C 1
ATOM 1479 O O . LEU A 1 177 ? 6.714 18.733 -23.648 1.00 84.50 177 LEU A O 1
ATOM 1483 N N . ASP A 1 178 ? 7.786 16.776 -23.373 1.00 84.56 178 ASP A N 1
ATOM 1484 C CA . ASP A 1 178 ? 6.601 15.983 -23.663 1.00 84.56 178 ASP A CA 1
ATOM 1485 C C . ASP A 1 178 ? 5.581 16.057 -22.513 1.00 84.56 178 ASP A C 1
ATOM 1487 O O . ASP A 1 178 ? 5.819 16.622 -21.442 1.00 84.56 178 ASP A O 1
ATOM 1491 N N . LYS A 1 179 ? 4.396 15.480 -22.727 1.00 79.69 179 LYS A N 1
ATOM 1492 C CA . LYS A 1 179 ? 3.297 15.551 -21.757 1.00 79.69 179 LYS A CA 1
ATOM 1493 C C . LYS A 1 179 ? 3.673 15.008 -20.371 1.00 79.69 179 LYS A C 1
ATOM 1495 O O . LYS A 1 179 ? 3.166 15.529 -19.379 1.00 79.69 179 LYS A O 1
ATOM 1500 N N . ASN A 1 180 ? 4.505 13.972 -20.299 1.00 76.31 180 ASN A N 1
ATOM 1501 C CA . ASN A 1 180 ? 4.906 13.340 -19.045 1.00 76.31 180 ASN A CA 1
ATOM 1502 C C . ASN A 1 180 ? 6.013 14.147 -18.365 1.00 76.31 180 ASN A C 1
ATOM 1504 O O . ASN A 1 180 ? 5.912 14.432 -17.174 1.00 76.31 180 ASN A O 1
ATOM 1508 N N . GLU A 1 181 ? 7.018 14.575 -19.131 1.00 81.81 181 GLU A N 1
ATOM 1509 C CA . GLU A 1 181 ? 8.092 15.452 -18.654 1.00 81.81 181 GLU A CA 1
ATOM 1510 C C . GLU A 1 181 ? 7.507 16.755 -18.074 1.00 81.81 181 GLU A C 1
ATOM 1512 O O . GLU A 1 181 ? 7.803 17.142 -16.943 1.00 81.81 181 GLU A O 1
ATOM 1517 N N . ALA A 1 182 ? 6.582 17.388 -18.802 1.00 85.88 182 ALA A N 1
ATOM 1518 C CA . ALA A 1 182 ? 5.877 18.581 -18.351 1.00 85.88 182 ALA A CA 1
ATOM 1519 C C . ALA A 1 182 ? 5.007 18.312 -17.111 1.00 85.88 182 ALA A C 1
ATOM 1521 O O . ALA A 1 182 ? 4.886 19.176 -16.242 1.00 85.88 182 ALA A O 1
ATOM 1522 N N . PHE A 1 183 ? 4.383 17.133 -17.009 1.00 82.88 183 PHE A N 1
ATOM 1523 C CA . PHE A 1 183 ? 3.550 16.779 -15.858 1.00 82.88 183 PHE A CA 1
ATOM 1524 C C . PHE A 1 183 ? 4.361 16.674 -14.564 1.00 82.88 183 PHE A C 1
ATOM 1526 O O . PHE A 1 183 ? 3.916 17.192 -13.540 1.00 82.88 183 PHE A O 1
ATOM 1533 N N . GLU A 1 184 ? 5.550 16.072 -14.601 1.00 82.38 184 GLU A N 1
ATOM 1534 C CA . GLU A 1 184 ? 6.416 15.984 -13.418 1.00 82.38 184 GLU A CA 1
ATOM 1535 C C . GLU A 1 184 ? 6.904 17.365 -12.963 1.00 82.38 184 GLU A C 1
ATOM 1537 O O . GLU A 1 184 ? 6.882 17.658 -11.765 1.00 82.38 184 GLU A O 1
ATOM 1542 N N . VAL A 1 185 ? 7.219 18.261 -13.906 1.00 85.12 185 VAL A N 1
ATOM 1543 C CA . VAL A 1 185 ? 7.515 19.671 -13.601 1.00 85.12 185 VAL A CA 1
ATOM 1544 C C . VAL A 1 185 ? 6.323 20.346 -12.909 1.00 85.12 185 VAL A C 1
ATOM 1546 O O . VAL A 1 185 ? 6.482 20.940 -11.842 1.00 85.12 185 VAL A O 1
ATOM 1549 N N . TRP A 1 186 ? 5.103 20.203 -13.442 1.00 89.06 186 TRP A N 1
ATOM 1550 C CA . TRP A 1 186 ? 3.900 20.787 -12.828 1.00 89.06 186 TRP A CA 1
ATOM 1551 C C . TRP A 1 186 ? 3.599 20.229 -11.436 1.00 89.06 186 TRP A C 1
ATOM 1553 O O . TRP A 1 186 ? 3.197 20.966 -10.536 1.00 89.06 186 TRP A O 1
ATOM 1563 N N . LYS A 1 187 ? 3.792 18.924 -11.250 1.00 84.62 187 LYS A N 1
ATOM 1564 C CA . LYS A 1 187 ? 3.583 18.235 -9.976 1.00 84.62 187 LYS A CA 1
ATOM 1565 C C . LYS A 1 187 ? 4.567 18.708 -8.911 1.00 84.62 187 LYS A C 1
ATOM 1567 O O . LYS A 1 187 ? 4.159 18.903 -7.767 1.00 84.62 187 LYS A O 1
ATOM 1572 N N . TYR A 1 188 ? 5.830 18.914 -9.283 1.00 85.62 188 TYR A N 1
ATOM 1573 C CA . TYR A 1 188 ? 6.838 19.488 -8.398 1.00 85.62 188 TYR A CA 1
ATOM 1574 C C . TYR A 1 188 ? 6.461 20.907 -7.972 1.00 85.62 188 TYR A C 1
ATOM 1576 O O . TYR A 1 188 ? 6.326 21.163 -6.779 1.00 85.62 188 TYR A O 1
ATOM 1584 N N . LEU A 1 189 ? 6.183 21.792 -8.935 1.00 86.00 189 LEU A N 1
ATOM 1585 C CA . LEU A 1 189 ? 5.809 23.184 -8.660 1.00 86.00 189 LEU A CA 1
ATOM 1586 C C . LEU A 1 189 ? 4.567 23.286 -7.764 1.00 86.00 189 LEU A C 1
ATOM 1588 O O . LEU A 1 189 ? 4.530 24.090 -6.835 1.00 86.00 189 LEU A O 1
ATOM 1592 N N . TYR A 1 190 ? 3.563 22.437 -8.000 1.00 85.38 190 TYR A N 1
ATOM 1593 C CA . TYR A 1 190 ? 2.366 22.401 -7.163 1.00 85.38 190 TYR A CA 1
ATOM 1594 C C . TYR A 1 190 ? 2.672 21.949 -5.734 1.00 85.38 190 TYR A C 1
ATOM 1596 O O . TYR A 1 190 ? 2.152 22.529 -4.785 1.00 85.38 190 TYR A O 1
ATOM 1604 N N . LYS A 1 191 ? 3.529 20.937 -5.563 1.00 82.75 191 LYS A N 1
ATOM 1605 C CA . LYS A 1 191 ? 3.929 20.449 -4.239 1.00 82.75 191 LYS A CA 1
ATOM 1606 C C . LYS A 1 191 ? 4.686 21.519 -3.448 1.00 82.75 191 LYS A C 1
ATOM 1608 O O . LYS A 1 191 ? 4.378 21.694 -2.274 1.00 82.75 191 LYS A O 1
ATOM 1613 N N . GLU A 1 192 ? 5.613 22.234 -4.084 1.00 80.06 192 GLU A N 1
ATOM 1614 C CA . GLU A 1 192 ? 6.363 23.330 -3.451 1.00 80.06 192 GLU A CA 1
ATOM 1615 C C . GLU A 1 192 ? 5.452 24.510 -3.074 1.00 80.06 192 GLU A C 1
ATOM 1617 O O . GLU A 1 192 ? 5.688 25.156 -2.066 1.00 80.06 192 GLU A O 1
ATOM 1622 N N . SER A 1 193 ? 4.361 24.756 -3.812 1.00 77.81 193 SER A N 1
ATOM 1623 C CA . SER A 1 193 ? 3.408 25.838 -3.499 1.00 77.81 193 SER A CA 1
ATOM 1624 C C . SER A 1 193 ? 2.543 25.613 -2.248 1.00 77.8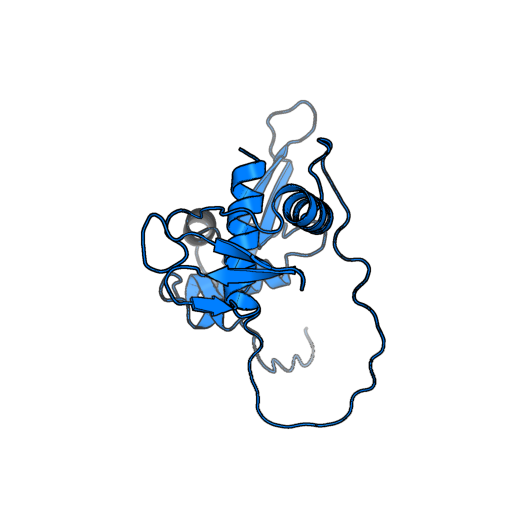1 193 SER A C 1
ATOM 1626 O O . SER A 1 193 ? 1.802 26.507 -1.841 1.00 77.81 193 SER A O 1
ATOM 1628 N N . ILE A 1 194 ? 2.573 24.401 -1.681 1.00 72.06 194 ILE A N 1
ATOM 1629 C CA . ILE A 1 194 ? 1.742 23.983 -0.538 1.00 72.06 194 ILE A CA 1
ATOM 1630 C C . ILE A 1 194 ? 2.549 23.971 0.776 1.00 72.06 194 ILE A C 1
ATOM 1632 O O . ILE A 1 194 ? 1.947 23.849 1.847 1.00 72.06 194 ILE A O 1
ATOM 1636 N N . VAL A 1 195 ? 3.881 24.068 0.693 1.00 56.59 195 VAL A N 1
ATOM 1637 C CA . VAL A 1 195 ? 4.816 24.127 1.831 1.00 56.59 195 VAL A CA 1
ATOM 1638 C C . VAL A 1 195 ? 4.979 25.573 2.283 1.00 56.59 195 VAL A C 1
ATOM 1640 O O . VAL A 1 195 ? 4.960 25.780 3.515 1.00 56.59 195 VAL A O 1
#

Secondary structure (DSSP, 8-state):
-------------HHHHT-SSS-HHHHHHHHHHHHH--TT-B---HHHHHHHHT--HHHHHHHHHHHHHTTSEEEEEEEPTTSS-EEEEEEEE-----------------------SSS-----SS----HHHHHHHHHHHHBTSEEE-TTSSSSTT-EEEE-TTS-EEETTTTEEPPHHHHHHHHHHHHHHTT-

Radius of gyration: 22.71 Å; chains: 1; bounding box: 45×60×59 Å

Organism: Sulfurimonas gotlandica (strain DSM 19862 / JCM 16533 / GD1) (NCBI:txid929558)

InterPro domains:
  IPR036388 Winged helix-like DNA-binding domain superfamily [G3DSA:1.10.10.10] (11-119)

Sequence (195 aa):
MDKDRRFEGIWIPKEIWLSNELTTQEKIFFVEIKSLDNKDGCFASNGYFADFFKISKTRVSLVIKSLIEKRYIKSTIVYKEGTKQILKRVLNVSFTPSITKVKDPIEEKLKDNNTLNNIFNNTTTLRRETFKAFKERFIKDNSNNKFYTRGIGWETYTAFIINEERLIFNTVSHKILDKNEAFEVWKYLYKESIV